Protein AF-A0A8S7ICE9-F1 (afdb_monomer)

InterPro domains:
  IPR027417 P-loop containing nucleoside triphosphate hydrolase [G3DSA:3.40.50.300] (1-95)
  IPR027417 P-loop containing nucleoside triphosphate hydrolase [SSF52540] (2-142)

Organism: Escherichia coli (NCBI:txid562)

Solvent-accessible surface area (backbone atoms only — not comparable to full-atom values): 11382 Å² total; per-residue (Å²): 140,87,88,87,88,86,72,63,91,88,67,45,64,65,61,54,47,52,55,52,51,49,52,45,44,72,77,67,59,66,94,81,86,87,89,82,92,88,66,85,57,53,65,56,48,52,50,42,38,75,72,72,43,92,72,86,89,84,68,92,50,94,88,59,81,72,81,82,68,72,37,67,66,42,54,52,45,56,75,75,63,61,54,76,83,75,66,49,61,88,74,58,70,57,98,85,56,71,79,88,81,60,95,63,84,60,60,68,57,54,35,44,53,50,49,48,38,64,74,39,70,64,38,70,69,52,55,72,64,60,47,63,6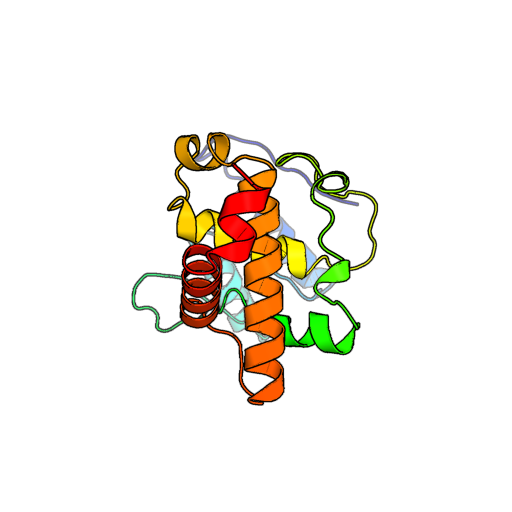8,54,52,41,50,50,54,45,18,46,47,52,24,29,57,52,25,47,75,71,73,46,79,47,50,74,67,40,37,52,49,32,47,52,52,59,72,63,37,65,78,61,55,64,76,76,104

pLDDT: mean 88.61, std 11.85, range [43.0, 98.0]

Mean predicted aligned error: 7.6 Å

Radius of gyration: 21.19 Å; Cα contacts (8 Å, |Δi|>4): 116; chains: 1; bounding box: 49×35×58 Å

Foldseek 3Di:
DDDDDDDDPPPCPLVVVLVVVVVCCVPPVDDDDDDDDDCSCVVSQVVCVVVVDDGDDDDDDVPPPDDDFQQQCLLVCVVVPHDLVPLDLVPDDPPPDDPPPDPDDPSLVSSLVVLQCVVQVVDVVSVVVQDSVNSSLLSSLSRVLSVVQNVVVHTGHPVSSVVSSVVCVPPPVNVVVVD

Sequence (179 aa):
AHLLLFGPTGAGKSATLCAVLSQMMAVHRPRLFIAEAGNSFGLLADYFESLGLSVNKISVKPGSGVSLPPFADAYKLVEEGQTLQDVDEQALPEIDEGDEEEDQRDILGEMEISARMMITGGDPKEEAALKRADRAMIREALLIATHTTYREGRQMLPADLQTALWEISRDSQRNEVRR

Structure (mmCIF, N/CA/C/O backbone):
data_AF-A0A8S7ICE9-F1
#
_entry.id   AF-A0A8S7ICE9-F1
#
loop_
_atom_site.group_PDB
_atom_site.id
_atom_site.type_symbol
_atom_site.label_atom_id
_atom_site.label_alt_id
_atom_site.label_comp_id
_atom_site.label_asym_id
_atom_site.label_entity_id
_atom_site.label_seq_id
_atom_site.pdbx_PDB_ins_code
_atom_site.Cartn_x
_atom_site.Cartn_y
_atom_site.Cartn_z
_atom_site.occupancy
_atom_site.B_iso_or_equiv
_atom_site.auth_seq_id
_atom_site.auth_comp_id
_atom_site.auth_asym_id
_atom_site.auth_atom_id
_atom_site.pdbx_PDB_model_num
ATOM 1 N N . ALA A 1 1 ? -1.881 18.520 16.346 1.00 77.81 1 ALA A N 1
ATOM 2 C CA . ALA A 1 1 ? -0.943 17.903 17.308 1.00 77.81 1 ALA A CA 1
ATOM 3 C C . ALA A 1 1 ? -0.863 16.414 17.001 1.00 77.81 1 ALA A C 1
ATOM 5 O O . ALA A 1 1 ? -1.914 15.808 16.827 1.00 77.81 1 ALA A O 1
ATOM 6 N N . HIS A 1 2 ? 0.343 15.855 16.901 1.00 89.44 2 HIS A N 1
ATOM 7 C CA . HIS A 1 2 ? 0.583 14.435 16.612 1.00 89.44 2 HIS A CA 1
ATOM 8 C C . HIS A 1 2 ? 1.121 13.730 17.865 1.00 89.44 2 HIS A C 1
ATOM 10 O O . HIS A 1 2 ? 1.773 14.369 18.691 1.00 89.44 2 HIS A O 1
ATOM 16 N N . LEU A 1 3 ? 0.828 12.435 18.023 1.00 91.88 3 LEU A N 1
ATOM 17 C CA . LEU A 1 3 ? 1.291 11.615 19.146 1.00 91.88 3 LEU A CA 1
ATOM 18 C C . LEU A 1 3 ? 2.204 10.502 18.634 1.00 91.88 3 LEU A C 1
ATOM 20 O O . LEU A 1 3 ? 1.809 9.732 17.763 1.00 91.88 3 LEU A O 1
ATOM 24 N N . LEU A 1 4 ? 3.377 10.376 19.250 1.00 94.50 4 LEU A N 1
ATOM 25 C CA . LEU A 1 4 ? 4.302 9.269 19.044 1.00 94.50 4 LEU A CA 1
ATOM 26 C C . LEU A 1 4 ? 4.490 8.523 20.373 1.00 94.50 4 LEU A C 1
ATOM 28 O O . LEU A 1 4 ? 4.852 9.135 21.378 1.00 94.50 4 LEU A O 1
ATOM 32 N N . LEU A 1 5 ? 4.205 7.215 20.396 1.00 93.62 5 LEU A N 1
ATOM 33 C CA . LEU A 1 5 ? 4.220 6.388 21.611 1.00 93.62 5 LEU A CA 1
ATOM 34 C C . LEU A 1 5 ? 5.217 5.229 21.483 1.00 93.62 5 LEU A C 1
ATOM 36 O O . LEU A 1 5 ? 4.989 4.281 20.731 1.00 93.62 5 LEU A O 1
ATOM 40 N N . PHE A 1 6 ? 6.286 5.269 22.279 1.00 94.06 6 PHE A N 1
ATOM 41 C CA . PHE A 1 6 ? 7.330 4.242 22.297 1.00 94.06 6 PHE A CA 1
ATOM 42 C C . PHE A 1 6 ? 7.204 3.276 23.479 1.00 94.06 6 PHE A C 1
ATOM 44 O O . PHE A 1 6 ? 6.687 3.610 24.541 1.00 94.06 6 PHE A O 1
ATOM 51 N N . GLY A 1 7 ? 7.719 2.061 23.291 1.00 93.00 7 GLY A N 1
ATOM 52 C CA . GLY A 1 7 ? 7.837 1.044 24.335 1.00 93.00 7 GLY A CA 1
ATOM 53 C C . GLY A 1 7 ? 8.054 -0.353 23.745 1.00 93.00 7 GLY A C 1
ATOM 54 O O . GLY A 1 7 ? 7.625 -0.599 22.613 1.00 93.00 7 GLY A O 1
ATOM 55 N N . PRO A 1 8 ? 8.680 -1.292 24.474 1.00 93.56 8 PRO A N 1
ATOM 56 C CA . PRO A 1 8 ? 8.861 -2.664 24.000 1.00 93.56 8 PRO A CA 1
ATOM 57 C C . PRO A 1 8 ? 7.525 -3.419 23.874 1.00 93.56 8 PRO A C 1
ATOM 59 O O . PRO A 1 8 ? 6.451 -2.931 24.255 1.00 93.56 8 PRO A O 1
ATOM 62 N N . THR A 1 9 ? 7.566 -4.622 23.304 1.00 89.44 9 THR A N 1
ATOM 63 C CA . THR A 1 9 ? 6.426 -5.551 23.327 1.00 89.44 9 THR A CA 1
ATOM 64 C C . THR A 1 9 ? 6.018 -5.824 24.776 1.00 89.44 9 THR A C 1
ATOM 66 O O . THR A 1 9 ? 6.870 -6.032 25.633 1.00 89.44 9 THR A O 1
ATOM 69 N N . GLY A 1 10 ? 4.717 -5.765 25.071 1.00 90.69 10 GLY A N 1
ATOM 70 C CA . GLY A 1 10 ? 4.193 -5.939 26.432 1.00 90.69 10 GLY A CA 1
ATOM 71 C C . GLY A 1 10 ? 4.167 -4.675 27.303 1.00 90.69 10 GLY A C 1
ATOM 72 O O . GLY A 1 10 ? 3.519 -4.690 28.341 1.00 90.69 10 GLY A O 1
ATOM 73 N N . ALA A 1 11 ? 4.748 -3.547 26.871 1.00 94.62 11 ALA A N 1
ATOM 74 C CA . ALA A 1 11 ? 4.734 -2.289 27.639 1.00 94.62 11 ALA A CA 1
ATOM 75 C C . ALA A 1 11 ? 3.360 -1.583 27.715 1.00 94.62 11 ALA A C 1
ATOM 77 O O . ALA A 1 11 ? 3.263 -0.468 28.214 1.00 94.62 11 ALA A O 1
ATOM 78 N N . GLY A 1 12 ? 2.299 -2.194 27.178 1.00 94.50 12 GLY A N 1
ATOM 79 C CA . GLY A 1 12 ? 0.938 -1.657 27.263 1.00 94.50 12 GLY A CA 1
ATOM 80 C C . GLY A 1 12 ? 0.561 -0.604 26.216 1.00 94.50 12 GLY A C 1
ATOM 81 O O . GLY A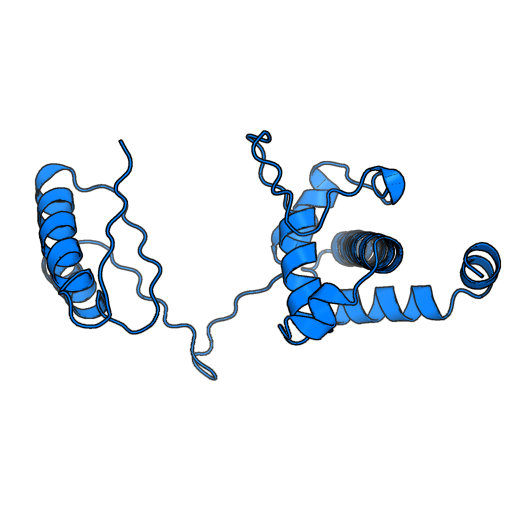 1 12 ? -0.502 -0.010 26.344 1.00 94.50 12 GLY A O 1
ATOM 82 N N . LYS A 1 13 ? 1.355 -0.398 25.152 1.00 95.31 13 LYS A N 1
ATOM 83 C CA . LYS A 1 13 ? 1.072 0.608 24.101 1.00 95.31 13 LYS A CA 1
ATOM 84 C C . LYS A 1 13 ? -0.363 0.537 23.558 1.00 95.31 13 LYS A C 1
ATOM 86 O O . LYS A 1 13 ? -1.069 1.542 23.562 1.00 95.31 13 LYS A O 1
ATOM 91 N N . SER A 1 14 ? -0.811 -0.650 23.139 1.00 94.81 14 SER A N 1
ATOM 92 C CA . SER A 1 14 ? -2.164 -0.835 22.598 1.00 94.81 14 SER A CA 1
ATOM 93 C C . SER A 1 14 ? -3.248 -0.600 23.650 1.00 94.81 14 SER A C 1
ATOM 95 O O . SER A 1 14 ? -4.269 0.000 23.342 1.00 94.81 14 SER A O 1
ATOM 97 N N . ALA A 1 15 ? -3.016 -1.005 24.904 1.00 95.00 15 ALA A N 1
ATOM 98 C CA . ALA A 1 15 ? -3.964 -0.777 25.995 1.00 95.00 15 ALA A CA 1
ATOM 99 C C . ALA A 1 15 ? -4.144 0.725 26.276 1.00 95.00 15 ALA A C 1
ATOM 101 O O . ALA A 1 15 ? -5.275 1.204 26.375 1.00 95.00 15 ALA A O 1
ATOM 102 N N . THR A 1 16 ? -3.041 1.479 26.320 1.00 96.06 16 THR A N 1
ATOM 103 C CA . THR A 1 16 ? -3.063 2.943 26.439 1.00 96.06 16 THR A CA 1
ATOM 104 C C . THR A 1 16 ? -3.819 3.575 25.271 1.00 96.06 16 THR A C 1
ATOM 106 O O . THR A 1 16 ? -4.689 4.418 25.488 1.00 96.06 16 THR A O 1
ATOM 109 N N . LEU A 1 17 ? -3.549 3.140 24.034 1.00 96.38 17 LEU A N 1
ATOM 110 C CA . LEU A 1 17 ? -4.250 3.648 22.854 1.00 96.38 17 LEU A CA 1
ATOM 111 C C . LEU A 1 17 ? -5.749 3.330 22.886 1.00 96.38 17 LEU A C 1
ATOM 113 O O . LEU A 1 17 ? -6.538 4.217 22.591 1.00 96.38 17 LEU A O 1
ATOM 117 N N . CYS A 1 18 ? -6.176 2.138 23.313 1.00 96.75 18 CYS A N 1
ATOM 118 C CA . CYS A 1 18 ? -7.602 1.826 23.456 1.00 96.75 18 CYS A CA 1
ATOM 119 C C . CYS A 1 18 ? -8.320 2.795 24.407 1.00 96.75 18 CYS A C 1
ATOM 121 O O . CYS A 1 18 ? -9.423 3.255 24.100 1.00 96.75 18 CYS A O 1
ATOM 123 N N . ALA A 1 19 ? -7.692 3.152 25.532 1.00 96.56 19 ALA A N 1
ATOM 124 C CA . ALA A 1 19 ? -8.250 4.123 26.470 1.00 96.56 19 ALA A CA 1
ATOM 125 C C . ALA A 1 19 ? -8.341 5.531 25.857 1.00 96.56 19 ALA A C 1
ATOM 127 O O . ALA A 1 19 ? -9.388 6.174 25.946 1.00 96.56 19 ALA A O 1
ATOM 128 N N . VAL A 1 20 ? -7.273 5.992 25.196 1.00 96.38 20 VAL A N 1
ATOM 129 C CA . VAL A 1 20 ? -7.227 7.310 24.537 1.00 96.38 20 VAL A CA 1
ATOM 130 C C . VAL A 1 20 ? -8.255 7.400 23.408 1.00 96.38 20 VAL A C 1
ATOM 132 O O . VAL A 1 20 ? -9.013 8.365 23.337 1.00 96.38 20 VAL A O 1
ATOM 135 N N . LEU A 1 21 ? -8.331 6.378 22.554 1.00 96.81 21 LEU A N 1
ATOM 136 C CA . LEU A 1 21 ? -9.274 6.322 21.438 1.00 96.81 21 LEU A CA 1
ATOM 137 C C . LEU A 1 21 ? -10.725 6.266 21.922 1.00 96.81 21 LEU A C 1
ATOM 139 O O . LEU A 1 21 ? -11.581 6.922 21.335 1.00 96.81 21 LEU A O 1
ATOM 143 N N . SER A 1 22 ? -11.005 5.556 23.019 1.00 97.00 22 SER A N 1
ATOM 144 C CA . SER A 1 22 ? -12.341 5.539 23.632 1.00 97.00 22 SER A CA 1
ATOM 145 C C . SER A 1 22 ? -12.769 6.930 24.101 1.00 97.00 22 S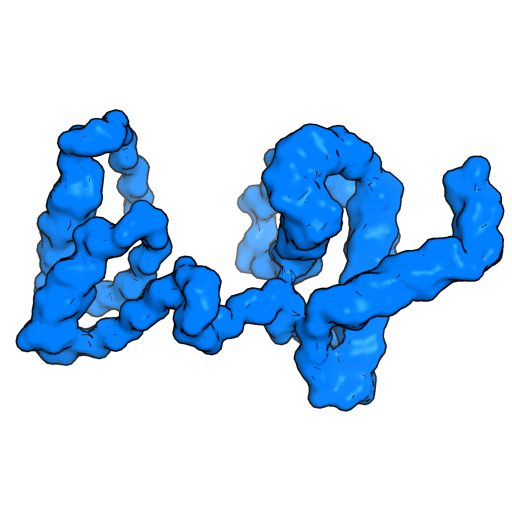ER A C 1
ATOM 147 O O . SER A 1 22 ? -13.891 7.354 23.831 1.00 97.00 22 SER A O 1
ATOM 149 N N . GLN A 1 23 ? -11.870 7.667 24.762 1.00 96.44 23 GLN A N 1
ATOM 150 C CA . GLN A 1 23 ? -12.136 9.039 25.207 1.00 96.44 23 GLN A CA 1
ATOM 151 C C . GLN A 1 23 ? -12.326 9.984 24.017 1.00 96.44 23 GLN A C 1
ATOM 153 O O . GLN A 1 23 ? -13.283 10.757 23.983 1.00 96.44 23 GLN A O 1
ATOM 158 N N . MET A 1 24 ? -11.458 9.882 23.007 1.00 95.44 24 MET A N 1
ATOM 159 C CA . MET A 1 24 ? -11.556 10.685 21.789 1.00 95.44 24 MET A CA 1
ATOM 160 C C . MET A 1 24 ? -12.879 10.431 21.058 1.00 95.44 24 MET A C 1
ATOM 162 O O . MET A 1 24 ? -13.545 11.379 20.641 1.00 95.44 24 MET A O 1
ATOM 166 N N . MET A 1 25 ? -13.294 9.167 20.950 1.00 96.56 25 MET A N 1
ATOM 167 C CA . MET A 1 25 ? -14.571 8.799 20.351 1.00 96.56 25 MET A CA 1
ATOM 168 C C . MET A 1 25 ? -15.753 9.328 21.162 1.00 96.56 25 MET A C 1
ATOM 170 O O . MET A 1 25 ? -16.693 9.856 20.580 1.00 96.56 25 MET A O 1
ATOM 174 N N . ALA A 1 26 ? -15.702 9.255 22.493 1.00 96.12 26 ALA A N 1
ATOM 175 C CA . ALA A 1 26 ? -16.777 9.743 23.353 1.00 96.12 26 ALA A CA 1
ATOM 176 C C . ALA A 1 26 ? -16.980 11.265 23.259 1.00 96.12 26 ALA A C 1
ATOM 178 O O . ALA A 1 26 ? -18.121 11.725 23.232 1.00 96.12 26 ALA A O 1
ATOM 179 N N . VAL A 1 27 ? -15.890 12.038 23.203 1.00 97.12 27 VAL A N 1
ATOM 180 C CA . VAL A 1 27 ? -15.942 13.509 23.241 1.00 97.12 27 VAL A CA 1
ATOM 181 C C . VAL A 1 27 ? -16.115 14.115 21.850 1.00 97.12 27 VAL A C 1
ATOM 183 O O . VAL A 1 27 ? -16.938 15.007 21.667 1.00 97.12 27 VAL A O 1
ATOM 186 N N . HIS A 1 28 ? -15.340 13.648 20.871 1.00 96.25 28 HIS A N 1
ATOM 187 C CA . HIS A 1 28 ? -15.241 14.294 19.560 1.00 96.25 28 HIS A CA 1
ATOM 188 C C . HIS A 1 28 ? -15.905 13.503 18.429 1.00 96.25 28 HIS A C 1
ATOM 190 O O . HIS A 1 28 ? -16.147 14.076 17.370 1.00 96.25 28 HIS A O 1
ATOM 196 N N . ARG A 1 29 ? -16.180 12.205 18.628 1.00 95.19 29 ARG A N 1
ATOM 197 C CA . ARG A 1 29 ? -16.718 11.281 17.609 1.00 95.19 29 ARG A CA 1
ATOM 198 C C . ARG A 1 29 ? -16.073 11.431 16.212 1.00 95.19 29 ARG A C 1
ATOM 200 O O . ARG A 1 29 ? -16.799 11.543 15.222 1.00 95.19 29 ARG A O 1
ATOM 207 N N . PRO A 1 30 ? -14.730 11.467 16.092 1.00 95.88 30 PRO A N 1
ATOM 208 C CA . PRO A 1 30 ? -14.094 11.620 14.790 1.00 95.88 30 PRO A CA 1
ATOM 209 C C . PRO A 1 30 ? -14.277 10.360 13.940 1.00 95.88 30 PRO A C 1
ATOM 211 O O . PRO A 1 30 ? -14.511 9.266 14.453 1.00 95.88 30 PRO A O 1
ATOM 214 N N . ARG A 1 31 ? -14.073 10.483 12.628 1.00 96.56 31 ARG A N 1
ATOM 215 C CA . ARG A 1 31 ? -13.882 9.311 11.770 1.00 96.56 31 ARG A CA 1
ATOM 216 C C . ARG A 1 31 ? -12.493 8.729 12.050 1.00 96.56 31 ARG A C 1
ATOM 218 O O . ARG A 1 31 ? -11.492 9.402 11.824 1.00 96.56 31 ARG A O 1
ATOM 225 N N . LEU A 1 32 ? -12.446 7.507 12.574 1.00 95.38 32 LEU A N 1
ATOM 226 C CA . LEU A 1 32 ? -11.218 6.864 13.040 1.00 95.38 32 LEU A CA 1
ATOM 227 C C . LEU A 1 32 ? -10.765 5.770 12.069 1.00 95.38 32 LEU A C 1
ATOM 229 O O . LEU A 1 32 ? -11.557 4.913 11.685 1.00 95.38 32 LEU A O 1
ATOM 233 N N . PHE A 1 33 ? -9.479 5.779 11.723 1.00 95.94 33 PHE A N 1
ATOM 234 C CA . PHE A 1 33 ? -8.819 4.721 10.961 1.00 95.94 33 PHE A CA 1
ATOM 235 C C . PHE A 1 33 ? -7.716 4.108 11.820 1.00 95.94 33 PHE A C 1
ATOM 237 O O . PHE A 1 33 ? -6.925 4.833 12.422 1.00 95.94 33 PHE A O 1
ATOM 244 N N . ILE A 1 34 ? -7.677 2.778 11.894 1.00 95.00 34 ILE A N 1
ATOM 245 C CA . ILE A 1 34 ? -6.681 2.029 12.663 1.00 95.00 34 ILE A CA 1
ATOM 246 C C . ILE A 1 34 ? -6.061 0.989 11.733 1.00 95.00 34 ILE A C 1
ATOM 248 O O . ILE A 1 34 ? -6.766 0.118 11.228 1.00 95.00 34 ILE A O 1
ATOM 252 N N . ALA A 1 35 ? -4.748 1.074 11.535 1.00 94.44 35 ALA A N 1
ATOM 253 C CA . ALA A 1 35 ? -3.952 0.047 10.876 1.00 94.44 35 ALA A CA 1
ATOM 254 C C . ALA A 1 35 ? -3.076 -0.639 11.930 1.00 94.44 35 ALA A C 1
ATOM 256 O O . ALA A 1 35 ? -2.338 0.027 12.657 1.00 94.44 35 ALA A O 1
ATOM 257 N N . GLU A 1 36 ? -3.176 -1.963 12.052 1.00 92.38 36 GLU A N 1
ATOM 258 C CA . GLU A 1 36 ? -2.409 -2.722 13.040 1.00 92.38 36 GLU A CA 1
ATOM 259 C C . GLU A 1 36 ? -2.023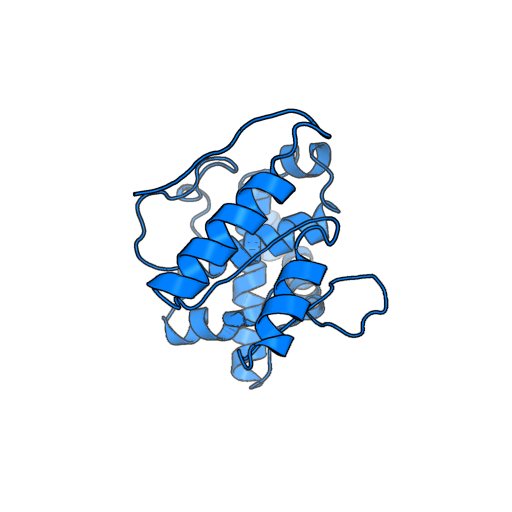 -4.125 12.556 1.00 92.38 36 GLU A C 1
ATOM 261 O O . GLU A 1 36 ? -2.693 -4.722 11.713 1.00 92.38 36 GLU A O 1
ATOM 266 N N . ALA A 1 37 ? -0.970 -4.676 13.162 1.00 87.38 37 ALA A N 1
ATOM 267 C CA . ALA A 1 37 ? -0.578 -6.071 13.022 1.00 87.38 37 ALA A CA 1
ATOM 268 C C . ALA A 1 37 ? -0.888 -6.818 14.332 1.00 87.38 37 ALA A C 1
ATOM 270 O O . ALA A 1 37 ? -0.188 -6.645 15.329 1.00 87.38 37 ALA A O 1
ATOM 271 N N . GLY A 1 38 ? -1.943 -7.640 14.344 1.00 86.25 38 GLY A N 1
ATOM 272 C CA . GLY A 1 38 ? -2.246 -8.532 15.471 1.00 86.25 38 GLY A CA 1
ATOM 273 C C . GLY A 1 38 ? -3.732 -8.739 15.750 1.00 86.25 38 GLY A C 1
ATOM 274 O O . GLY A 1 38 ? -4.160 -9.891 15.741 1.00 86.25 38 GLY A O 1
ATOM 275 N N . ASN A 1 39 ? -4.497 -7.648 15.922 1.00 92.00 39 ASN A N 1
ATOM 276 C CA . ASN A 1 39 ? -5.882 -7.562 16.441 1.00 92.00 39 ASN A CA 1
ATOM 277 C C . ASN A 1 39 ? -5.987 -7.066 17.905 1.00 92.00 39 ASN A C 1
ATOM 279 O O . ASN A 1 39 ? -6.840 -7.514 18.671 1.00 92.00 39 ASN A O 1
ATOM 283 N N . SER A 1 40 ? -5.124 -6.136 18.310 1.00 94.38 40 SER A N 1
ATOM 284 C CA . SER A 1 40 ? -5.190 -5.428 19.594 1.00 94.38 40 SER A CA 1
ATOM 285 C C . SER A 1 40 ? -6.438 -4.547 19.735 1.00 94.38 40 SER A C 1
ATOM 287 O O . SER A 1 40 ? -6.935 -4.364 20.844 1.00 94.38 40 SER A O 1
ATOM 289 N N . PHE A 1 41 ? -6.940 -3.989 18.630 1.00 96.69 41 PHE A N 1
ATOM 290 C CA . PHE A 1 41 ? -8.055 -3.039 18.593 1.00 96.69 41 PHE A CA 1
ATOM 291 C C . PHE A 1 41 ? -9.381 -3.685 18.174 1.00 96.69 41 PHE A C 1
ATOM 293 O O . PHE A 1 41 ? -10.410 -3.013 18.185 1.00 96.69 41 PHE A O 1
ATOM 300 N N . GLY A 1 42 ? -9.402 -4.984 17.854 1.00 95.75 42 GLY A N 1
ATOM 301 C CA . GLY A 1 42 ? -10.626 -5.685 17.450 1.00 95.75 42 GLY A CA 1
ATOM 302 C C . GLY A 1 42 ? -11.754 -5.574 18.479 1.00 95.75 42 GLY A C 1
ATOM 303 O O . GLY A 1 42 ? -12.879 -5.250 18.117 1.00 95.75 42 GLY A O 1
ATOM 304 N N . LEU A 1 43 ? -11.431 -5.739 19.768 1.00 96.12 43 LEU A N 1
ATOM 305 C CA . LEU A 1 43 ? -12.402 -5.588 20.859 1.00 96.12 43 LEU A CA 1
ATOM 306 C C . LEU A 1 43 ? -12.869 -4.139 21.048 1.00 96.12 43 LEU A C 1
ATOM 308 O O . LEU A 1 43 ? -14.009 -3.907 21.439 1.00 96.12 43 LEU A O 1
ATOM 312 N N . LEU A 1 44 ? -12.003 -3.159 20.770 1.00 97.44 44 LEU A N 1
ATOM 313 C CA . LEU A 1 44 ? -12.389 -1.748 20.797 1.00 97.44 44 LEU A CA 1
ATOM 314 C C . LEU A 1 44 ? -13.395 -1.446 19.680 1.00 97.44 44 LEU A C 1
ATOM 316 O O . LEU A 1 44 ? -14.371 -0.737 19.906 1.00 97.44 44 LEU A O 1
ATOM 320 N N . ALA A 1 45 ? -13.170 -2.009 18.493 1.00 97.19 45 ALA A N 1
ATOM 321 C CA . ALA A 1 45 ? -14.089 -1.899 17.372 1.00 97.19 45 ALA A CA 1
ATOM 322 C C . ALA A 1 45 ? -15.451 -2.545 17.698 1.00 97.19 45 ALA A C 1
ATOM 324 O O . ALA A 1 45 ? -16.478 -1.904 17.499 1.00 97.19 45 ALA A O 1
ATOM 325 N N . ASP A 1 46 ? -15.464 -3.745 18.292 1.00 97.69 46 ASP A N 1
ATOM 326 C CA . ASP A 1 46 ? -16.700 -4.413 18.739 1.00 97.69 46 ASP A CA 1
ATOM 327 C C . ASP A 1 46 ? -17.439 -3.589 19.806 1.00 97.69 46 ASP A C 1
ATOM 329 O O . ASP A 1 46 ? -18.664 -3.461 19.789 1.00 97.69 46 ASP A O 1
ATOM 333 N N . TYR A 1 47 ? -16.693 -2.969 20.724 1.00 97.56 47 TYR A N 1
ATOM 334 C CA . TYR A 1 47 ? -17.258 -2.066 21.721 1.00 97.56 47 TYR A CA 1
ATOM 335 C C . TYR A 1 47 ? -17.912 -0.835 21.076 1.00 97.56 47 TYR A C 1
ATOM 337 O O . TYR A 1 47 ? -19.041 -0.489 21.424 1.00 97.56 47 TYR A O 1
ATOM 345 N N . PHE A 1 48 ? -17.255 -0.197 20.106 1.00 97.88 48 PHE A N 1
ATOM 346 C CA . PHE A 1 48 ? -17.824 0.925 19.355 1.00 97.88 48 PHE A CA 1
ATOM 347 C C . PHE A 1 48 ? -19.087 0.536 18.582 1.00 97.88 48 PHE A C 1
ATOM 349 O O . PHE A 1 48 ? -20.075 1.272 18.634 1.00 97.88 48 PHE A O 1
ATOM 356 N N . GLU A 1 49 ? -19.089 -0.628 17.935 1.00 97.94 49 GLU A N 1
ATOM 357 C CA . GLU A 1 49 ? -20.269 -1.164 17.253 1.00 97.94 49 GLU A CA 1
ATOM 358 C C . GLU A 1 49 ? -21.428 -1.386 18.238 1.00 97.94 49 GLU A C 1
ATOM 360 O O . GLU A 1 49 ? -22.552 -0.957 17.976 1.00 97.94 49 GLU A O 1
ATOM 365 N N . SER A 1 50 ? -21.149 -1.936 19.428 1.00 98.00 50 SER A N 1
ATOM 366 C CA . SER A 1 50 ? -22.162 -2.125 20.482 1.00 98.00 50 SER A CA 1
ATOM 367 C C . SER A 1 50 ? -22.806 -0.815 20.964 1.00 98.00 50 SER A C 1
ATOM 369 O O . SER A 1 50 ? -23.944 -0.813 21.430 1.00 98.00 50 SER A O 1
ATOM 371 N N . LEU A 1 51 ? -22.100 0.310 20.813 1.00 96.81 51 LEU A N 1
ATOM 372 C CA . LEU A 1 51 ? -22.576 1.659 21.132 1.00 96.81 51 LEU A CA 1
ATOM 373 C C . LEU A 1 51 ? -23.283 2.347 19.947 1.00 96.81 51 LEU A C 1
ATOM 375 O O . LEU A 1 51 ? -23.573 3.545 20.011 1.00 96.81 51 LEU A O 1
ATOM 379 N N . GLY A 1 52 ? -23.556 1.608 18.868 1.00 96.44 52 GLY A N 1
ATOM 380 C CA . GLY A 1 52 ? -24.269 2.081 17.682 1.00 96.44 52 GLY A CA 1
ATOM 381 C C . GLY A 1 52 ? -23.406 2.868 16.696 1.00 96.44 52 GLY A C 1
ATOM 382 O O . GLY A 1 52 ? -23.950 3.591 15.861 1.00 96.44 52 GLY A O 1
ATOM 383 N N . LEU A 1 53 ? -22.075 2.781 16.789 1.00 96.62 53 LEU A N 1
ATOM 384 C CA . LEU A 1 53 ? -21.187 3.367 15.785 1.00 96.62 53 LEU A CA 1
ATOM 385 C C . LEU A 1 53 ? -21.085 2.448 14.567 1.00 96.62 53 LEU A C 1
ATOM 387 O O . LEU A 1 53 ? -21.070 1.227 14.694 1.00 96.62 53 LEU A O 1
ATOM 391 N N . SER A 1 54 ? -20.967 3.040 13.379 1.00 97.56 54 SER A N 1
ATOM 392 C CA . SER A 1 54 ? -20.608 2.280 12.188 1.00 97.56 54 SER A CA 1
ATOM 393 C C . SER A 1 54 ? -19.145 1.855 12.276 1.00 97.56 54 SER A C 1
ATOM 395 O O . SER A 1 54 ? -18.247 2.673 12.486 1.00 97.56 54 SER A O 1
ATOM 397 N N . VAL A 1 55 ? -18.902 0.558 12.113 1.00 97.12 55 VAL A N 1
ATOM 398 C CA . VAL A 1 55 ? -17.571 -0.038 12.197 1.00 97.12 55 VAL A CA 1
ATOM 399 C C . VAL A 1 55 ? -17.333 -0.874 10.948 1.00 97.12 55 VAL A C 1
ATOM 401 O O . VAL A 1 55 ? -18.202 -1.617 10.503 1.00 97.12 55 VAL A O 1
ATOM 404 N N . ASN A 1 56 ? -16.139 -0.747 10.373 1.00 95.50 56 ASN A N 1
ATOM 405 C CA . ASN A 1 56 ? -15.676 -1.600 9.287 1.00 95.50 56 ASN A CA 1
ATOM 406 C C . ASN A 1 56 ? -14.379 -2.286 9.724 1.00 95.50 56 ASN A C 1
ATOM 408 O O . ASN A 1 56 ? -13.368 -1.612 9.923 1.00 95.50 56 ASN A O 1
ATOM 412 N N . LYS A 1 57 ? -14.412 -3.613 9.887 1.00 92.94 57 LYS A N 1
ATOM 413 C CA . LYS A 1 57 ? -13.239 -4.414 10.260 1.00 92.94 57 LYS A CA 1
ATOM 414 C C . LYS A 1 57 ? -12.794 -5.252 9.070 1.00 92.94 57 LYS A C 1
ATOM 416 O O . LYS A 1 57 ? -13.505 -6.161 8.650 1.00 92.94 57 LYS A O 1
ATOM 421 N N . ILE A 1 58 ? -11.590 -4.988 8.575 1.00 91.69 58 ILE A N 1
ATOM 422 C CA . ILE A 1 58 ? -10.980 -5.745 7.479 1.00 91.69 58 ILE A CA 1
ATOM 423 C C . ILE A 1 58 ? -9.752 -6.470 8.026 1.00 91.69 58 ILE A C 1
ATOM 425 O O . ILE A 1 58 ? -8.887 -5.856 8.644 1.00 91.69 58 ILE A O 1
ATOM 429 N N . SER A 1 59 ? -9.673 -7.784 7.799 1.00 89.56 59 SER A N 1
ATOM 430 C CA . SER A 1 59 ? -8.491 -8.582 8.129 1.00 89.56 59 SER A CA 1
ATOM 431 C C . SER A 1 59 ? -7.842 -9.098 6.850 1.00 89.56 59 SER A C 1
ATOM 433 O O . SER A 1 59 ? -8.429 -9.886 6.105 1.00 89.56 59 SER A O 1
ATOM 435 N N . VAL A 1 60 ? -6.615 -8.648 6.603 1.00 87.12 60 VAL A N 1
ATOM 436 C CA . VAL A 1 60 ? -5.803 -9.088 5.468 1.00 87.12 60 VAL A CA 1
ATOM 437 C C . VAL A 1 60 ? -5.027 -10.324 5.912 1.00 87.12 60 VAL A C 1
ATOM 439 O O . VAL A 1 60 ? -4.019 -10.229 6.607 1.00 87.12 60 VAL A O 1
ATOM 442 N N . LYS A 1 61 ? -5.552 -11.504 5.579 1.00 85.81 61 LYS A N 1
ATOM 443 C CA . LYS A 1 61 ? -4.923 -12.801 5.852 1.00 85.81 61 LYS A CA 1
ATOM 444 C C . LYS A 1 61 ? -4.966 -13.641 4.579 1.00 85.81 61 LYS A C 1
ATOM 446 O O . LYS A 1 61 ? -5.926 -13.503 3.817 1.00 85.81 61 LYS A O 1
ATOM 451 N N . PRO A 1 62 ? -3.994 -14.540 4.349 1.00 81.38 62 PRO A N 1
ATOM 452 C CA . PRO A 1 62 ? -4.082 -15.488 3.246 1.00 81.38 62 PRO A CA 1
ATOM 453 C C . PRO A 1 62 ? -5.436 -16.212 3.257 1.00 81.38 62 PRO A C 1
ATOM 455 O O . PRO A 1 62 ? -5.843 -16.759 4.281 1.00 81.38 62 PRO A O 1
ATOM 458 N N . GLY A 1 63 ? -6.155 -16.162 2.134 1.00 83.38 63 GLY A N 1
ATOM 459 C CA . GLY A 1 63 ? -7.475 -16.782 1.995 1.00 83.38 63 GLY A CA 1
ATOM 460 C C . GLY A 1 63 ? -8.659 -16.000 2.583 1.00 83.38 63 GLY A C 1
ATOM 461 O O . GLY A 1 63 ? -9.769 -16.518 2.542 1.00 83.38 63 GLY A O 1
ATOM 462 N N . SER A 1 64 ? -8.486 -14.767 3.087 1.00 85.12 64 SER A N 1
ATOM 463 C CA . SER A 1 64 ? -9.611 -13.970 3.619 1.00 85.12 64 SER A CA 1
ATOM 464 C C . SER A 1 64 ? -10.566 -13.423 2.548 1.00 85.12 64 SER A C 1
ATOM 466 O O . SER A 1 64 ? -11.581 -12.822 2.890 1.00 85.12 64 SER A O 1
ATOM 468 N N . GLY A 1 65 ? -10.251 -13.602 1.260 1.00 82.44 65 GLY A N 1
ATOM 469 C CA . GLY A 1 65 ? -11.032 -13.072 0.136 1.00 82.44 65 GLY A CA 1
ATOM 470 C C . GLY A 1 65 ? -10.925 -11.553 -0.041 1.00 82.44 65 GLY A C 1
ATOM 471 O O . GLY A 1 65 ? -11.488 -11.008 -0.987 1.00 82.44 65 GLY A O 1
ATOM 472 N N . VAL A 1 66 ? -10.190 -10.867 0.840 1.00 84.62 66 VAL A N 1
ATOM 473 C CA . VAL A 1 66 ? -9.892 -9.440 0.708 1.00 84.62 66 VAL A CA 1
ATOM 474 C C . VAL A 1 66 ? -8.908 -9.254 -0.444 1.00 84.62 66 VAL A C 1
ATOM 476 O O . VAL A 1 66 ? -7.826 -9.840 -0.440 1.00 84.62 66 VAL A O 1
ATOM 479 N N . SER A 1 67 ? -9.286 -8.426 -1.415 1.00 82.06 67 SER A N 1
ATOM 480 C CA . SER A 1 67 ? -8.424 -8.020 -2.524 1.00 82.06 67 SER A CA 1
ATOM 481 C C . SER A 1 67 ? -7.930 -6.597 -2.291 1.00 82.06 67 SER A C 1
ATOM 483 O O . SER A 1 67 ? -8.732 -5.696 -2.049 1.00 82.06 67 SER A O 1
ATOM 485 N N . LEU A 1 68 ? -6.615 -6.404 -2.363 1.00 83.88 68 LEU A N 1
ATOM 486 C CA . LEU A 1 68 ? -5.962 -5.097 -2.321 1.00 83.88 68 LEU A CA 1
ATOM 487 C C . LEU A 1 68 ? -5.169 -4.930 -3.622 1.00 83.88 68 LEU A C 1
ATOM 489 O O . LEU A 1 68 ? -4.002 -5.318 -3.673 1.00 83.88 68 LEU A O 1
ATOM 493 N N . PRO A 1 69 ? -5.810 -4.457 -4.706 1.00 89.00 69 PRO A N 1
ATOM 494 C CA . PRO A 1 69 ? -5.146 -4.350 -5.994 1.00 89.00 69 PRO A CA 1
ATOM 495 C C . PRO A 1 69 ? -4.075 -3.246 -5.964 1.00 89.00 69 PRO A C 1
ATOM 497 O O . PRO A 1 69 ? -4.429 -2.082 -5.784 1.00 89.00 69 PRO A O 1
ATOM 500 N N . PRO A 1 70 ? -2.787 -3.569 -6.192 1.00 91.62 70 PRO A N 1
ATOM 501 C CA . PRO A 1 70 ? -1.688 -2.604 -6.064 1.00 91.62 70 PRO A CA 1
ATOM 502 C C . PRO A 1 70 ? -1.730 -1.490 -7.120 1.00 91.62 70 PRO A C 1
ATOM 504 O O . PRO A 1 70 ? -1.161 -0.427 -6.921 1.00 91.62 70 PRO A O 1
ATOM 507 N N . PHE A 1 71 ? -2.422 -1.726 -8.237 1.00 96.06 71 PHE A N 1
ATOM 508 C CA . PHE A 1 71 ? -2.503 -0.811 -9.380 1.00 96.06 71 PHE A CA 1
ATOM 509 C C . PHE A 1 71 ? -3.926 -0.285 -9.606 1.00 96.06 71 PHE A C 1
ATOM 511 O O . PHE A 1 71 ? -4.303 0.055 -10.724 1.00 96.06 71 PHE A O 1
ATOM 518 N N . ALA A 1 72 ? -4.751 -0.257 -8.552 1.00 94.06 72 ALA A N 1
ATOM 519 C CA . ALA A 1 72 ? -6.149 0.172 -8.640 1.00 94.06 72 ALA A CA 1
ATOM 520 C C . ALA A 1 72 ? -6.310 1.588 -9.201 1.00 94.06 72 ALA A C 1
ATOM 522 O O . ALA A 1 72 ? -7.230 1.846 -9.970 1.00 94.06 72 ALA A O 1
ATOM 523 N N . ASP A 1 73 ? -5.391 2.473 -8.824 1.00 94.69 73 ASP A N 1
ATOM 524 C CA . ASP A 1 73 ? -5.414 3.891 -9.162 1.00 94.69 73 ASP A CA 1
ATOM 525 C C . ASP A 1 73 ? -4.626 4.222 -10.443 1.00 94.69 73 ASP A C 1
ATOM 527 O O . ASP A 1 73 ? -4.544 5.389 -10.807 1.00 94.69 73 ASP A O 1
ATOM 531 N N . ALA A 1 74 ? -4.100 3.225 -11.169 1.00 95.56 74 ALA A N 1
ATOM 532 C CA . ALA A 1 74 ? -3.268 3.442 -12.359 1.00 95.56 74 ALA A CA 1
ATOM 533 C C . ALA A 1 74 ? -3.939 4.340 -13.414 1.00 95.56 74 ALA A C 1
ATOM 535 O O . ALA A 1 74 ? -3.295 5.188 -14.019 1.00 95.56 74 ALA A O 1
ATOM 536 N N . TYR A 1 75 ? -5.254 4.204 -13.600 1.00 94.50 75 TYR A N 1
ATOM 537 C CA . TYR A 1 75 ? -6.014 5.003 -14.565 1.00 94.50 75 TYR A CA 1
ATOM 538 C C . TYR A 1 75 ? -5.918 6.519 -14.315 1.00 94.50 75 TYR A C 1
ATOM 540 O O . TYR A 1 75 ? -5.957 7.285 -15.277 1.00 94.50 75 TYR A O 1
ATOM 548 N N . LYS A 1 76 ? -5.741 6.950 -13.057 1.00 94.31 76 LYS A N 1
ATOM 549 C CA . LYS A 1 76 ? -5.626 8.369 -12.690 1.00 94.31 76 LYS A CA 1
ATOM 550 C C . LYS A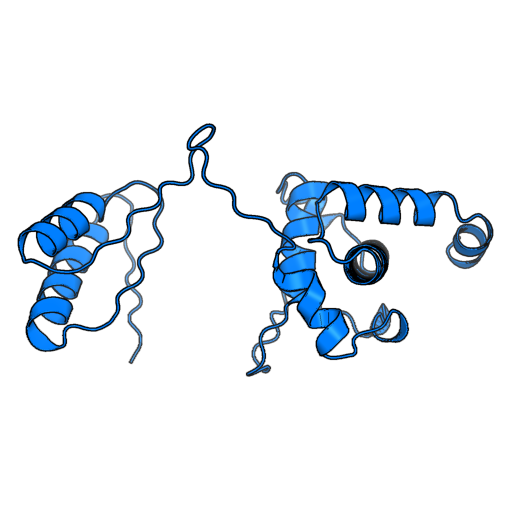 1 76 ? -4.387 9.014 -13.294 1.00 94.31 76 LYS A C 1
ATOM 552 O O . LYS A 1 76 ? -4.471 10.151 -13.730 1.00 94.31 76 LYS A O 1
ATOM 557 N N . LEU A 1 77 ? -3.293 8.259 -13.437 1.00 93.00 77 LEU A N 1
ATOM 558 C CA . LEU A 1 77 ? -2.079 8.747 -14.096 1.00 93.00 77 LEU A CA 1
ATOM 559 C C . LEU A 1 77 ? -2.371 9.193 -15.537 1.00 93.00 77 LEU A C 1
ATOM 561 O O . LEU A 1 77 ? -1.840 10.198 -15.997 1.00 93.00 77 LEU A O 1
ATOM 565 N N . VAL A 1 78 ? -3.253 8.483 -16.251 1.00 92.69 78 VAL A N 1
ATOM 566 C CA . VAL A 1 78 ? -3.655 8.868 -17.614 1.00 92.69 78 VAL A CA 1
ATOM 567 C C . VAL A 1 78 ? -4.585 10.081 -17.602 1.00 92.69 78 VAL A C 1
ATOM 569 O O . VAL A 1 78 ? -4.448 10.955 -18.456 1.00 92.69 78 VAL A O 1
ATOM 572 N N . GLU A 1 79 ? -5.518 10.154 -16.647 1.00 91.69 79 GLU A N 1
ATOM 573 C CA . GLU A 1 79 ? -6.428 11.301 -16.482 1.00 91.69 79 GLU A CA 1
ATOM 574 C C . GLU A 1 79 ? -5.679 12.594 -16.124 1.00 91.69 79 GLU A C 1
ATOM 576 O O . GLU A 1 79 ? -6.042 13.671 -16.597 1.00 91.69 79 GLU A O 1
ATOM 581 N N . GLU A 1 80 ? -4.606 12.477 -15.344 1.00 90.12 80 GLU A N 1
ATOM 582 C CA . GLU A 1 80 ? -3.687 13.557 -14.966 1.00 90.12 80 GLU A CA 1
ATOM 583 C C . GLU A 1 80 ? -2.695 13.911 -16.088 1.00 90.12 80 GLU A C 1
ATOM 585 O O . GLU A 1 80 ? -1.974 14.903 -15.997 1.00 90.12 80 GLU A O 1
ATOM 590 N N . GLY A 1 81 ? -2.695 13.146 -17.184 1.00 87.06 81 GLY A N 1
ATOM 591 C CA . GLY A 1 81 ? -1.894 13.415 -18.372 1.00 87.06 81 GLY A CA 1
ATOM 592 C C . GLY A 1 81 ? -0.461 12.893 -18.309 1.00 87.06 81 GLY A C 1
ATOM 593 O O . GLY A 1 81 ? 0.338 13.295 -19.152 1.00 87.06 81 GLY A O 1
ATOM 594 N N . GLN A 1 82 ? -0.132 11.995 -17.376 1.00 86.62 82 GLN A N 1
ATOM 595 C CA . GLN A 1 82 ? 1.192 11.380 -17.323 1.00 86.62 82 GLN A CA 1
ATOM 596 C C . GLN A 1 82 ? 1.455 10.492 -18.541 1.00 86.62 82 GLN A C 1
ATOM 598 O O . GLN A 1 82 ? 0.622 9.695 -18.992 1.00 86.62 82 GLN A O 1
ATOM 603 N N . THR A 1 83 ? 2.663 10.607 -19.071 1.00 84.69 83 THR A N 1
ATOM 604 C CA . THR A 1 83 ? 3.144 9.957 -20.282 1.00 84.69 83 THR A CA 1
ATOM 605 C C . THR A 1 83 ? 4.513 9.329 -20.063 1.00 84.69 83 THR A C 1
ATOM 607 O O . THR A 1 83 ? 5.214 9.594 -19.095 1.00 84.69 83 THR A O 1
ATOM 610 N N . LEU A 1 84 ? 4.947 8.513 -21.024 1.00 79.44 84 LEU A N 1
ATOM 611 C CA . LEU A 1 84 ? 6.279 7.901 -21.003 1.00 79.44 84 LEU A CA 1
ATOM 612 C C . LEU A 1 84 ? 7.429 8.922 -21.003 1.00 79.44 84 LEU A C 1
ATOM 614 O O . LEU A 1 84 ? 8.545 8.559 -20.652 1.00 79.44 84 LEU A O 1
ATOM 618 N N . GLN A 1 85 ? 7.179 10.172 -21.409 1.00 75.75 85 GLN A N 1
ATOM 619 C CA . GLN A 1 85 ? 8.191 11.233 -21.405 1.00 75.75 85 GLN A CA 1
ATOM 620 C C . GLN A 1 85 ? 8.513 11.730 -19.992 1.00 75.75 85 GLN A C 1
ATOM 622 O O . GLN A 1 85 ? 9.567 12.326 -19.798 1.00 75.75 85 GLN A O 1
ATOM 627 N N . ASP A 1 86 ? 7.651 11.434 -19.017 1.00 76.19 86 ASP A N 1
ATOM 628 C CA . ASP A 1 86 ? 7.826 11.834 -17.618 1.00 76.19 86 ASP A CA 1
ATOM 629 C C . ASP A 1 86 ? 8.791 10.904 -16.857 1.00 76.19 86 ASP A C 1
ATOM 631 O O . ASP A 1 86 ? 9.097 11.124 -15.686 1.00 76.19 86 ASP A O 1
ATOM 635 N N . VAL A 1 87 ? 9.301 9.854 -17.513 1.00 76.38 87 VAL A N 1
ATOM 636 C CA . VAL A 1 87 ? 10.333 8.975 -16.951 1.00 76.38 87 VAL A CA 1
ATOM 637 C C . VAL A 1 87 ? 11.710 9.488 -17.359 1.00 76.38 87 VAL A C 1
ATOM 639 O O . VAL A 1 87 ? 12.245 9.110 -18.401 1.00 76.38 87 VAL A O 1
ATOM 642 N N . ASP A 1 88 ? 12.304 10.321 -16.507 1.00 77.50 88 ASP A N 1
ATOM 643 C CA . ASP A 1 88 ? 13.716 10.696 -16.598 1.00 77.50 88 ASP A CA 1
ATOM 644 C C . ASP A 1 88 ? 14.535 9.946 -15.540 1.00 77.50 88 ASP A C 1
ATOM 646 O O . ASP A 1 88 ? 14.431 10.215 -14.344 1.00 77.50 88 ASP A O 1
ATOM 650 N N . GLU A 1 89 ? 15.385 9.014 -15.985 1.00 78.31 89 GLU A N 1
ATOM 651 C CA . GLU A 1 89 ? 16.286 8.244 -15.116 1.00 78.31 89 GLU A CA 1
ATOM 652 C C . GLU A 1 89 ? 17.177 9.147 -14.249 1.00 78.31 89 GLU A C 1
ATOM 654 O O . GLU A 1 89 ? 17.506 8.789 -13.116 1.00 78.31 89 GLU A O 1
ATOM 659 N N . GLN A 1 90 ? 17.570 10.321 -14.754 1.00 77.19 90 GLN A N 1
ATOM 660 C CA . GLN A 1 90 ? 18.458 11.236 -14.037 1.00 77.19 90 GLN A CA 1
ATOM 661 C C . GLN A 1 90 ? 17.741 12.036 -12.947 1.00 77.19 90 GLN A C 1
ATOM 663 O O . GLN A 1 90 ? 18.403 12.482 -12.005 1.00 77.19 90 GLN A O 1
ATOM 668 N N . ALA A 1 91 ? 16.418 12.166 -13.049 1.00 78.12 91 ALA A N 1
ATOM 669 C CA . ALA A 1 91 ? 15.570 12.887 -12.107 1.00 78.12 91 ALA A CA 1
ATOM 670 C C . ALA A 1 91 ? 14.961 11.988 -11.016 1.00 78.12 91 ALA A C 1
ATOM 672 O O . ALA A 1 91 ? 14.300 12.498 -10.120 1.00 78.12 91 ALA A O 1
ATOM 673 N N . LEU A 1 92 ? 15.182 10.666 -11.058 1.00 75.31 92 LEU A N 1
ATOM 674 C CA . LEU A 1 92 ? 14.623 9.744 -10.061 1.00 75.31 92 LEU A CA 1
ATOM 675 C C . LEU A 1 92 ? 15.251 9.950 -8.671 1.00 75.31 92 LEU A C 1
ATOM 677 O O . L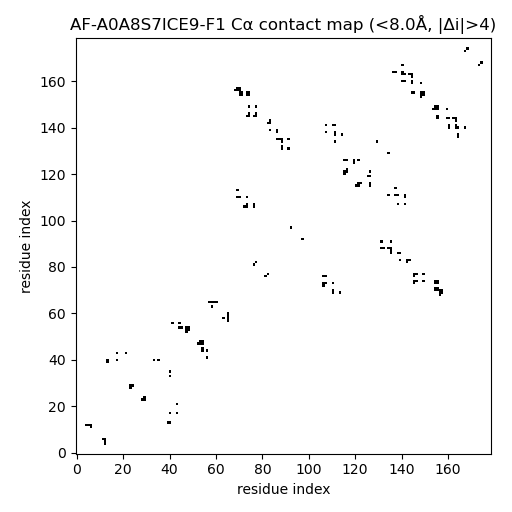EU A 1 92 ? 16.479 9.838 -8.580 1.00 75.31 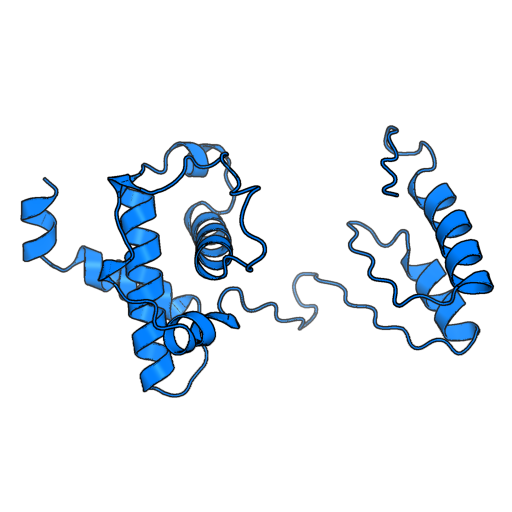92 LEU A O 1
ATOM 681 N N . PRO A 1 93 ? 14.464 10.156 -7.600 1.00 74.50 93 PRO A N 1
ATOM 682 C CA . PRO A 1 93 ? 14.993 10.274 -6.238 1.00 74.50 93 PRO A CA 1
ATOM 683 C C . PRO A 1 93 ? 15.711 8.990 -5.808 1.00 74.50 93 PRO A C 1
ATOM 685 O O . PRO A 1 93 ? 15.506 7.921 -6.399 1.00 74.50 93 PRO A O 1
ATOM 688 N N . GLU A 1 94 ? 16.588 9.048 -4.806 1.00 75.25 94 GLU A N 1
ATOM 689 C CA . GLU A 1 94 ? 17.134 7.818 -4.220 1.00 75.25 94 GLU A CA 1
ATOM 690 C C . GLU A 1 94 ? 16.055 7.021 -3.469 1.00 75.25 94 GLU A C 1
ATOM 692 O O . GLU A 1 94 ? 15.011 7.543 -3.101 1.00 75.25 94 GLU A O 1
ATOM 697 N N . ILE A 1 95 ? 16.276 5.718 -3.264 1.00 68.88 95 ILE A N 1
ATOM 698 C CA . ILE A 1 95 ? 15.247 4.800 -2.722 1.00 68.88 95 ILE A CA 1
ATOM 699 C C . ILE A 1 95 ? 14.703 5.237 -1.342 1.00 68.88 95 ILE A C 1
ATOM 701 O O . ILE A 1 95 ? 13.564 4.907 -1.015 1.00 68.88 95 ILE A O 1
ATOM 705 N N . ASP A 1 96 ? 15.509 5.948 -0.551 1.00 66.00 96 ASP A N 1
ATOM 706 C CA . ASP A 1 96 ? 15.186 6.415 0.810 1.00 66.00 96 ASP A CA 1
ATOM 707 C C . ASP A 1 96 ? 14.873 7.923 0.870 1.00 66.00 96 ASP A C 1
ATOM 709 O O . ASP A 1 96 ? 14.627 8.480 1.937 1.00 66.00 96 ASP A O 1
ATOM 713 N N . GLU A 1 97 ? 14.886 8.605 -0.276 1.00 63.34 97 GLU A N 1
ATOM 714 C CA . GLU A 1 97 ? 14.470 10.000 -0.377 1.00 63.34 97 GLU A CA 1
ATOM 715 C C . GLU A 1 97 ? 12.965 10.007 -0.649 1.00 63.34 97 GLU A C 1
ATOM 717 O O . GLU A 1 97 ? 12.512 9.908 -1.785 1.00 63.34 97 GLU A O 1
ATOM 722 N N . GLY A 1 98 ? 12.170 10.028 0.422 1.00 54.44 98 GLY A N 1
ATOM 723 C CA . GLY A 1 98 ? 10.748 10.327 0.300 1.00 54.44 98 GLY A CA 1
ATOM 724 C C . GLY A 1 98 ? 10.569 11.787 -0.110 1.00 54.44 98 GLY A C 1
ATOM 725 O O . GLY A 1 98 ? 11.179 12.666 0.499 1.00 54.44 98 GLY A O 1
ATOM 726 N N . ASP A 1 99 ? 9.727 12.051 -1.108 1.00 55.25 99 ASP A N 1
ATOM 727 C CA . ASP A 1 99 ? 9.345 13.415 -1.475 1.00 55.25 99 ASP A CA 1
ATOM 728 C C . ASP A 1 99 ? 8.468 14.011 -0.358 1.00 55.25 99 ASP A C 1
ATOM 730 O O . ASP A 1 99 ? 7.250 13.845 -0.317 1.00 55.25 99 ASP A O 1
ATOM 734 N N . GLU A 1 100 ? 9.107 14.677 0.609 1.00 54.94 100 GLU A N 1
ATOM 735 C CA . GLU A 1 100 ? 8.443 15.333 1.747 1.00 54.94 100 GLU A CA 1
ATOM 736 C C . GLU A 1 100 ? 7.684 16.617 1.345 1.00 54.94 100 GLU A C 1
ATOM 738 O O . GLU A 1 100 ? 7.002 17.215 2.180 1.00 54.94 100 GLU A O 1
ATOM 743 N N . GLU A 1 101 ? 7.793 17.053 0.083 1.00 56.31 101 GLU A N 1
ATOM 744 C CA . GLU A 1 101 ? 7.350 18.378 -0.376 1.00 56.31 101 GLU A CA 1
ATOM 745 C C . GLU A 1 101 ? 6.093 18.383 -1.270 1.00 56.31 101 GLU A C 1
ATOM 747 O O . GLU A 1 101 ? 5.595 19.466 -1.590 1.00 56.31 101 GLU A O 1
ATOM 752 N N . GLU A 1 102 ? 5.523 17.230 -1.645 1.00 58.12 102 GLU A N 1
ATOM 753 C CA . GLU A 1 102 ? 4.318 17.201 -2.489 1.00 58.12 102 GLU A CA 1
ATOM 754 C C . GLU A 1 102 ? 3.017 17.044 -1.682 1.00 58.12 102 GLU A C 1
ATOM 756 O O . GLU A 1 102 ? 2.719 16.005 -1.097 1.00 58.12 102 GLU A O 1
ATOM 761 N N . ASP A 1 103 ? 2.169 18.082 -1.715 1.00 64.25 103 ASP A N 1
ATOM 762 C CA . ASP A 1 103 ? 0.780 18.027 -1.221 1.00 64.25 103 ASP A CA 1
ATOM 763 C C . ASP A 1 103 ? -0.112 17.087 -2.069 1.00 64.25 103 ASP A C 1
ATOM 765 O O . ASP A 1 103 ? -1.254 16.789 -1.695 1.00 64.25 103 ASP A O 1
ATOM 769 N N . GLN A 1 104 ? 0.375 16.647 -3.236 1.00 73.00 104 GLN A N 1
ATOM 770 C CA . GLN A 1 104 ? -0.313 15.718 -4.128 1.00 73.00 104 GLN A CA 1
ATOM 771 C C . GLN A 1 104 ? 0.173 14.287 -3.907 1.00 73.00 104 GLN A C 1
ATOM 773 O O . GLN A 1 104 ? 1.319 14.024 -3.572 1.00 73.00 104 GLN A O 1
ATOM 778 N N . ARG A 1 105 ? -0.748 13.338 -4.066 1.00 82.75 105 ARG A N 1
ATOM 779 C CA . ARG A 1 105 ? -0.466 11.918 -3.867 1.00 82.75 105 ARG A CA 1
ATOM 780 C C . ARG A 1 105 ? 0.329 11.381 -5.058 1.00 82.75 105 ARG A C 1
ATOM 782 O O . ARG A 1 105 ? -0.230 11.301 -6.148 1.00 82.75 105 ARG A O 1
ATOM 789 N N . ASP A 1 106 ? 1.564 10.937 -4.831 1.00 88.31 106 ASP A N 1
ATOM 790 C CA . ASP A 1 106 ? 2.386 10.284 -5.859 1.00 88.31 106 ASP A CA 1
ATOM 791 C C . ASP A 1 106 ? 1.909 8.845 -6.140 1.00 88.31 106 ASP A C 1
ATOM 793 O O . ASP A 1 106 ? 2.381 7.856 -5.571 1.00 88.31 106 ASP A O 1
ATOM 797 N N . ILE A 1 107 ? 0.932 8.721 -7.040 1.00 91.62 107 ILE A N 1
ATOM 798 C CA . ILE A 1 107 ? 0.369 7.428 -7.451 1.00 91.62 107 ILE A CA 1
ATOM 799 C C . ILE A 1 107 ? 1.431 6.569 -8.150 1.00 91.62 107 ILE A C 1
ATOM 801 O O . ILE A 1 107 ? 1.475 5.355 -7.934 1.00 91.62 107 ILE A O 1
ATOM 805 N N . LEU A 1 108 ? 2.292 7.166 -8.980 1.00 92.19 108 LEU A N 1
ATOM 806 C CA . LEU A 1 108 ? 3.302 6.415 -9.722 1.00 92.19 108 LEU A CA 1
ATOM 807 C C . LEU A 1 108 ? 4.368 5.854 -8.771 1.00 92.19 108 LEU A C 1
ATOM 809 O O . LEU A 1 108 ? 4.732 4.685 -8.907 1.00 92.19 108 LEU A O 1
ATOM 813 N N . GLY A 1 109 ? 4.804 6.627 -7.774 1.00 90.56 109 GLY A N 1
ATOM 814 C CA . GLY A 1 109 ? 5.700 6.158 -6.716 1.00 90.56 109 GLY A CA 1
ATOM 815 C C . GLY A 1 109 ? 5.088 5.059 -5.846 1.00 90.56 109 GLY A C 1
ATOM 816 O O . GLY A 1 109 ? 5.740 4.044 -5.595 1.00 90.56 109 GLY A O 1
ATOM 817 N N . GLU A 1 110 ? 3.815 5.171 -5.450 1.00 91.81 110 GLU A N 1
ATOM 818 C CA . GLU A 1 110 ? 3.107 4.100 -4.725 1.00 91.81 110 GLU A CA 1
ATOM 819 C C . GLU A 1 110 ? 3.048 2.788 -5.536 1.00 91.81 110 GLU A C 1
ATOM 821 O O . GLU A 1 110 ? 3.268 1.685 -5.009 1.00 91.81 110 GLU A O 1
ATOM 826 N N . MET A 1 111 ? 2.771 2.901 -6.839 1.00 95.06 111 MET A N 1
ATOM 827 C CA . MET A 1 111 ? 2.771 1.769 -7.765 1.00 95.06 111 MET A CA 1
ATOM 828 C C . MET A 1 111 ? 4.178 1.187 -7.934 1.00 95.06 111 MET A C 1
ATOM 830 O O . MET A 1 111 ? 4.331 -0.035 -7.950 1.00 95.06 111 MET A O 1
ATOM 834 N N . GLU A 1 112 ? 5.210 2.027 -8.008 1.00 94.00 112 GLU A N 1
ATOM 835 C CA . GLU A 1 112 ? 6.609 1.605 -8.078 1.00 94.00 112 GLU A CA 1
ATOM 836 C C . GLU A 1 112 ? 7.032 0.839 -6.822 1.00 94.00 112 GLU A C 1
ATOM 838 O O . GLU A 1 112 ? 7.618 -0.237 -6.937 1.00 94.00 112 GLU A O 1
ATOM 843 N N . ILE A 1 113 ? 6.702 1.331 -5.624 1.00 92.06 113 ILE A N 1
ATOM 844 C CA . ILE A 1 113 ? 6.971 0.629 -4.358 1.00 92.06 113 ILE A CA 1
ATOM 845 C C . ILE A 1 113 ? 6.307 -0.752 -4.371 1.00 92.06 113 ILE A C 1
ATOM 847 O O . ILE A 1 113 ? 6.940 -1.762 -4.055 1.00 92.06 113 ILE A O 1
ATOM 851 N N . SER A 1 114 ? 5.042 -0.817 -4.794 1.00 94.38 114 SER A N 1
ATOM 852 C CA . SER A 1 114 ? 4.303 -2.079 -4.897 1.00 94.38 114 SER A CA 1
ATOM 853 C C . SER A 1 114 ? 4.942 -3.038 -5.909 1.00 94.38 114 SER A C 1
ATOM 855 O O . SER A 1 114 ? 5.073 -4.233 -5.637 1.00 94.38 114 SER A O 1
ATOM 857 N N . ALA A 1 115 ? 5.364 -2.526 -7.067 1.00 95.88 115 ALA A N 1
ATOM 858 C CA . ALA A 1 115 ? 6.042 -3.290 -8.108 1.00 95.88 115 ALA A CA 1
ATOM 859 C C . ALA A 1 115 ? 7.386 -3.843 -7.628 1.00 95.88 115 ALA A C 1
ATOM 861 O O . ALA A 1 115 ? 7.637 -5.039 -7.784 1.00 95.88 115 ALA A O 1
ATOM 862 N N . ARG A 1 116 ? 8.217 -3.006 -6.996 1.00 94.50 116 ARG A N 1
ATOM 863 C CA . ARG A 1 116 ? 9.511 -3.410 -6.438 1.00 94.50 116 ARG A CA 1
ATOM 864 C C . ARG A 1 116 ? 9.344 -4.510 -5.405 1.00 94.50 116 ARG A C 1
ATOM 866 O O . ARG A 1 116 ? 9.943 -5.562 -5.584 1.00 94.50 116 AR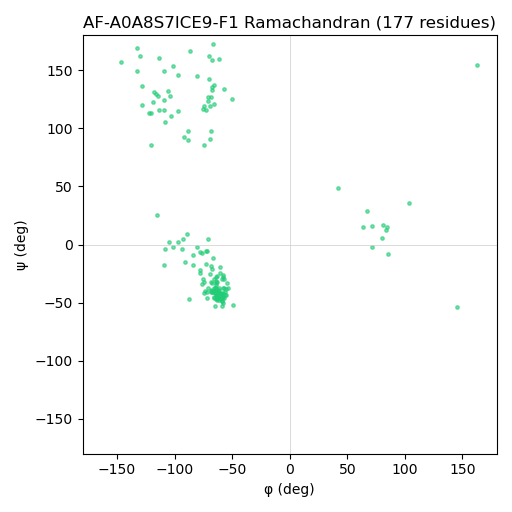G A O 1
ATOM 873 N N . MET A 1 117 ? 8.428 -4.358 -4.444 1.00 93.25 117 MET A N 1
ATOM 874 C CA . MET A 1 117 ? 8.140 -5.421 -3.472 1.00 93.25 117 MET A CA 1
ATOM 875 C C . MET A 1 117 ? 7.746 -6.752 -4.132 1.00 93.25 117 MET A C 1
ATOM 877 O O . MET A 1 117 ? 8.139 -7.813 -3.651 1.00 93.25 117 MET A O 1
ATOM 881 N N . MET A 1 118 ? 6.979 -6.728 -5.228 1.00 94.12 118 MET A N 1
ATOM 882 C CA . MET A 1 118 ? 6.620 -7.952 -5.956 1.00 94.12 118 MET A CA 1
ATOM 883 C C . MET A 1 118 ? 7.807 -8.568 -6.706 1.00 94.12 118 MET A C 1
ATOM 885 O O . MET A 1 118 ? 7.914 -9.792 -6.756 1.00 94.12 118 MET A O 1
ATOM 889 N N . ILE A 1 119 ? 8.682 -7.741 -7.283 1.00 94.25 119 ILE A N 1
ATOM 890 C CA . ILE A 1 119 ? 9.866 -8.175 -8.039 1.00 94.25 119 ILE A CA 1
ATOM 891 C C . ILE A 1 119 ? 10.934 -8.743 -7.097 1.00 94.25 119 ILE A C 1
ATOM 893 O O . ILE A 1 119 ? 11.474 -9.814 -7.360 1.00 94.25 119 ILE A O 1
ATOM 897 N N . THR A 1 120 ? 11.210 -8.053 -5.991 1.00 94.56 120 THR A N 1
ATOM 898 C CA . THR A 1 120 ? 12.241 -8.420 -5.007 1.00 94.56 120 THR A CA 1
ATOM 899 C C . THR A 1 120 ? 11.745 -9.439 -3.985 1.00 94.56 120 THR A C 1
ATOM 901 O O . THR A 1 120 ? 12.518 -9.943 -3.172 1.00 94.56 120 THR A O 1
ATOM 904 N N . GLY A 1 121 ? 10.439 -9.729 -3.971 1.00 92.12 121 GLY A N 1
ATOM 905 C CA . GLY A 1 121 ? 9.800 -10.520 -2.919 1.00 92.12 121 GLY A CA 1
ATOM 906 C C . GLY A 1 121 ? 9.858 -9.852 -1.539 1.00 92.12 121 GLY A C 1
ATOM 907 O O . GLY A 1 121 ? 9.644 -10.525 -0.531 1.00 92.12 121 GLY A O 1
ATOM 908 N N . GLY A 1 122 ? 10.178 -8.554 -1.486 1.00 89.88 122 GLY A N 1
ATOM 909 C CA . GLY A 1 122 ? 10.428 -7.813 -0.254 1.00 89.88 122 GLY A CA 1
ATOM 910 C C . GLY A 1 122 ? 11.749 -8.171 0.436 1.00 89.88 122 GLY A C 1
ATOM 911 O O . GLY A 1 122 ? 11.900 -7.859 1.617 1.00 89.88 122 GLY A O 1
ATOM 912 N N . ASP A 1 123 ? 12.690 -8.839 -0.249 1.00 93.56 123 ASP A N 1
ATOM 913 C CA . ASP A 1 123 ? 14.027 -9.091 0.298 1.00 93.56 123 ASP A CA 1
ATOM 914 C C . ASP A 1 123 ? 14.856 -7.789 0.278 1.00 93.56 123 ASP A C 1
ATOM 916 O O . ASP A 1 123 ? 15.131 -7.256 -0.803 1.00 93.56 123 ASP A O 1
ATOM 920 N N . PRO A 1 124 ? 15.322 -7.283 1.439 1.00 91.38 124 PRO A N 1
ATOM 921 C CA . PRO A 1 124 ? 16.123 -6.061 1.500 1.00 91.38 124 PRO A CA 1
ATOM 922 C C . PRO A 1 124 ? 17.413 -6.111 0.672 1.00 91.38 124 PRO A C 1
ATOM 924 O O . PRO A 1 124 ? 17.922 -5.069 0.266 1.00 91.38 124 PRO A O 1
ATOM 927 N N . LYS A 1 125 ? 17.979 -7.302 0.439 1.00 93.06 125 LYS A N 1
ATOM 928 C CA . LYS A 1 125 ? 19.198 -7.457 -0.365 1.00 93.06 125 LYS A CA 1
ATOM 929 C C . LYS A 1 125 ? 18.927 -7.283 -1.853 1.00 93.06 125 LYS A C 1
ATOM 931 O O . LYS A 1 125 ? 19.735 -6.656 -2.529 1.00 93.06 125 LYS A O 1
ATOM 936 N N . GLU A 1 126 ? 17.821 -7.838 -2.339 1.00 93.56 126 GLU A N 1
ATOM 937 C CA . GLU A 1 126 ? 17.373 -7.669 -3.726 1.00 93.56 126 GLU A CA 1
ATOM 938 C C . GLU A 1 126 ? 16.962 -6.211 -3.970 1.00 93.56 126 GLU A C 1
ATOM 940 O O . GLU A 1 126 ? 17.336 -5.624 -4.980 1.00 93.56 126 GLU A O 1
ATOM 945 N N . GLU A 1 127 ? 16.295 -5.583 -2.996 1.00 90.56 127 GLU A N 1
ATOM 946 C CA . GLU A 1 127 ? 15.945 -4.158 -3.044 1.00 90.56 127 GLU A CA 1
ATOM 947 C C . GLU A 1 127 ? 17.187 -3.263 -3.159 1.00 90.56 127 GLU A C 1
ATOM 949 O O . GLU A 1 127 ? 17.247 -2.381 -4.011 1.00 90.56 127 GLU A O 1
ATOM 954 N N . ALA A 1 128 ? 18.220 -3.533 -2.357 1.00 90.06 128 ALA A N 1
ATOM 955 C CA . ALA A 1 128 ? 19.486 -2.805 -2.419 1.00 90.06 128 ALA A CA 1
ATOM 956 C C . ALA A 1 128 ? 20.289 -3.075 -3.706 1.00 90.06 128 ALA A C 1
ATOM 958 O O . ALA A 1 128 ? 21.201 -2.314 -4.034 1.00 90.06 128 ALA A O 1
ATOM 959 N N . ALA A 1 129 ? 19.995 -4.166 -4.420 1.00 91.50 129 ALA A N 1
ATOM 960 C CA . ALA A 1 129 ? 20.646 -4.505 -5.681 1.00 91.50 129 ALA A CA 1
ATOM 961 C C . ALA A 1 129 ? 20.012 -3.800 -6.894 1.00 91.50 129 ALA A C 1
ATOM 963 O O . ALA A 1 129 ? 20.662 -3.727 -7.943 1.00 91.50 129 ALA A O 1
ATOM 964 N N . LEU A 1 130 ? 18.787 -3.271 -6.762 1.00 89.88 130 LEU A N 1
ATOM 965 C CA . LEU A 1 130 ? 18.105 -2.529 -7.822 1.00 89.88 130 LEU A CA 1
ATOM 966 C C . LEU A 1 130 ? 18.834 -1.221 -8.132 1.00 89.88 130 LEU A C 1
ATOM 968 O O . LEU A 1 130 ? 18.980 -0.337 -7.287 1.00 89.88 130 LEU A O 1
ATOM 972 N N . LYS A 1 131 ? 19.262 -1.068 -9.386 1.00 90.56 131 LYS A N 1
ATOM 973 C CA . LYS A 1 131 ? 19.928 0.147 -9.861 1.00 90.56 131 LYS A CA 1
ATOM 974 C C . LYS A 1 131 ? 18.906 1.179 -10.321 1.00 90.56 131 LYS A C 1
ATOM 976 O O . LYS A 1 131 ? 17.744 0.878 -10.582 1.00 90.56 131 LYS A O 1
ATOM 981 N N . ARG A 1 132 ? 19.365 2.419 -10.507 1.00 87.38 132 ARG A N 1
ATOM 982 C CA . ARG A 1 132 ? 18.546 3.517 -11.052 1.00 87.38 132 ARG A CA 1
ATOM 983 C C . ARG A 1 132 ? 17.934 3.176 -12.419 1.00 87.38 132 ARG A C 1
ATOM 985 O O . ARG A 1 132 ? 16.747 3.400 -12.617 1.00 87.38 132 ARG A O 1
ATOM 992 N N . ALA A 1 133 ? 18.705 2.530 -13.295 1.00 87.25 133 ALA A N 1
ATOM 993 C CA . ALA A 1 133 ? 18.229 2.049 -14.593 1.00 87.25 133 ALA A CA 1
ATOM 994 C C . ALA A 1 1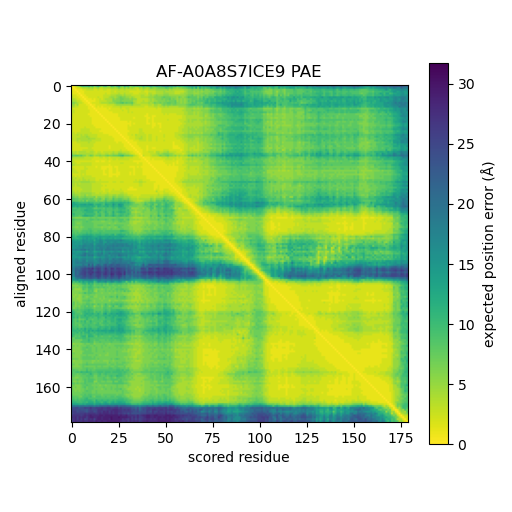33 ? 17.104 1.003 -14.476 1.00 87.25 133 ALA A C 1
ATOM 996 O O . ALA A 1 133 ? 16.155 1.025 -15.261 1.00 87.25 133 ALA A O 1
ATOM 997 N N . ASP A 1 134 ? 17.177 0.109 -13.483 1.00 90.69 134 ASP A N 1
ATOM 998 C CA . ASP A 1 134 ? 16.131 -0.890 -13.234 1.00 90.69 134 ASP A CA 1
ATOM 999 C C . ASP A 1 134 ? 14.842 -0.201 -12.762 1.00 90.69 134 ASP A C 1
ATOM 1001 O O . ASP A 1 134 ? 13.753 -0.517 -13.237 1.00 90.69 134 ASP A O 1
ATOM 1005 N N . ARG A 1 135 ? 14.965 0.810 -11.892 1.00 90.94 135 ARG A N 1
ATOM 1006 C CA . ARG A 1 135 ? 13.832 1.630 -11.430 1.00 90.94 135 ARG A CA 1
ATOM 1007 C C . ARG A 1 135 ? 13.182 2.417 -12.568 1.00 90.94 135 ARG A C 1
ATOM 1009 O O . ARG A 1 135 ? 11.962 2.378 -12.717 1.00 90.94 135 ARG A O 1
ATOM 1016 N N . ALA A 1 136 ? 13.983 3.051 -13.426 1.00 91.12 136 ALA A N 1
ATOM 1017 C CA . ALA A 1 136 ? 13.489 3.731 -14.623 1.00 91.12 136 ALA A CA 1
ATOM 1018 C C . ALA A 1 136 ? 12.733 2.765 -15.551 1.00 91.12 136 ALA A C 1
ATOM 1020 O O . ALA A 1 136 ? 11.645 3.085 -16.027 1.00 91.12 136 ALA A O 1
ATOM 1021 N N . MET A 1 137 ? 13.260 1.551 -15.746 1.00 92.19 137 MET A N 1
ATOM 1022 C CA . MET A 1 137 ? 12.593 0.505 -16.524 1.00 92.19 137 MET A CA 1
ATOM 1023 C C . MET A 1 137 ? 11.256 0.076 -15.901 1.00 92.19 137 MET A C 1
ATOM 1025 O O . MET A 1 137 ? 10.283 -0.117 -16.629 1.00 92.19 137 MET A O 1
ATOM 1029 N N . ILE A 1 138 ? 11.184 -0.063 -14.574 1.00 94.94 138 ILE A N 1
ATOM 1030 C CA . ILE A 1 138 ? 9.943 -0.414 -13.870 1.00 94.94 138 ILE A CA 1
ATOM 1031 C C . ILE A 1 138 ? 8.891 0.688 -14.043 1.00 94.94 138 ILE A C 1
ATOM 1033 O O . ILE A 1 138 ? 7.756 0.375 -14.401 1.00 94.94 138 ILE A O 1
ATOM 1037 N N . ARG A 1 139 ? 9.249 1.966 -13.851 1.00 95.00 139 ARG A N 1
ATOM 1038 C CA . ARG A 1 139 ? 8.325 3.101 -14.061 1.00 95.00 139 ARG A CA 1
ATOM 1039 C C . ARG A 1 139 ? 7.826 3.171 -15.496 1.00 95.00 139 ARG A C 1
ATOM 1041 O O . ARG A 1 139 ? 6.633 3.338 -15.738 1.00 95.00 139 ARG A O 1
ATOM 1048 N N . GLU A 1 140 ? 8.726 2.976 -16.450 1.00 93.88 140 GLU A N 1
ATOM 1049 C CA . GLU A 1 140 ? 8.377 2.896 -17.861 1.00 93.88 140 GLU A CA 1
ATOM 1050 C C . GLU A 1 140 ? 7.374 1.762 -18.135 1.00 93.88 140 GLU A C 1
ATOM 1052 O O . GLU A 1 140 ? 6.335 1.988 -18.755 1.00 93.88 140 GLU A O 1
ATOM 1057 N N . ALA A 1 141 ? 7.633 0.556 -17.622 1.00 96.31 141 ALA A N 1
ATOM 1058 C CA . ALA A 1 141 ? 6.731 -0.582 -17.769 1.00 96.31 141 ALA A CA 1
ATOM 1059 C C . ALA A 1 141 ? 5.360 -0.334 -17.117 1.00 96.31 141 ALA A C 1
ATOM 1061 O O . ALA A 1 141 ? 4.330 -0.690 -17.696 1.00 96.31 141 ALA A O 1
ATOM 1062 N N . LEU A 1 142 ? 5.332 0.306 -15.943 1.00 97.00 142 LEU A N 1
ATOM 1063 C CA . LEU A 1 142 ? 4.100 0.703 -15.262 1.00 97.00 142 LEU A CA 1
ATOM 1064 C C . LEU A 1 142 ? 3.265 1.642 -16.133 1.00 97.00 142 LEU A C 1
ATOM 1066 O O . LEU A 1 142 ? 2.067 1.410 -16.286 1.00 97.00 142 LEU A O 1
ATOM 1070 N N . LEU A 1 143 ? 3.877 2.651 -16.754 1.00 96.19 143 LEU A N 1
ATOM 1071 C CA . LEU A 1 143 ? 3.171 3.580 -17.638 1.00 96.19 143 LEU A CA 1
ATOM 1072 C C . LEU A 1 143 ? 2.683 2.903 -18.926 1.00 96.19 143 LEU A C 1
ATOM 1074 O O . LEU A 1 143 ? 1.548 3.142 -19.338 1.00 96.19 143 LEU A O 1
ATOM 1078 N N . ILE A 1 144 ? 3.477 2.015 -19.537 1.00 95.69 144 ILE A N 1
ATOM 1079 C CA . ILE A 1 144 ? 3.041 1.229 -20.708 1.00 95.69 144 ILE A CA 1
ATOM 1080 C C . ILE A 1 144 ? 1.795 0.402 -20.365 1.00 95.69 144 ILE A C 1
ATOM 1082 O O . ILE A 1 144 ? 0.788 0.461 -21.081 1.00 95.69 144 ILE A O 1
ATOM 1086 N N . ALA A 1 145 ? 1.840 -0.342 -19.259 1.00 97.38 145 ALA A N 1
ATOM 1087 C CA . ALA A 1 145 ? 0.726 -1.168 -18.804 1.00 97.38 145 ALA A CA 1
ATOM 1088 C C . ALA A 1 145 ? -0.502 -0.316 -18.443 1.00 97.38 145 ALA A C 1
ATOM 1090 O O . ALA A 1 145 ? -1.628 -0.641 -18.826 1.00 97.38 145 ALA A O 1
ATOM 1091 N N . THR A 1 146 ? -0.285 0.816 -17.778 1.00 97.31 146 THR A N 1
ATOM 1092 C CA . THR A 1 146 ? -1.327 1.780 -17.413 1.00 97.31 146 THR A CA 1
ATOM 1093 C C . THR A 1 146 ? -2.055 2.307 -18.648 1.00 97.31 146 THR A C 1
ATOM 1095 O O . THR A 1 146 ? -3.273 2.184 -18.750 1.00 97.31 146 THR A O 1
ATOM 1098 N N . HIS A 1 147 ? -1.322 2.816 -19.643 1.00 96.19 147 HIS A N 1
ATOM 1099 C CA . HIS A 1 147 ? -1.915 3.340 -20.880 1.00 96.19 147 HIS A CA 1
ATOM 1100 C C . HIS A 1 147 ? -2.640 2.259 -21.684 1.00 96.19 147 HIS A C 1
ATOM 1102 O O . HIS A 1 147 ? -3.692 2.518 -22.271 1.00 96.19 147 HIS A O 1
ATOM 1108 N N . THR A 1 148 ? -2.099 1.041 -21.709 1.00 96.81 148 THR A N 1
ATOM 1109 C CA . THR A 1 148 ? -2.713 -0.096 -22.408 1.00 96.81 148 THR A CA 1
ATOM 1110 C C . THR A 1 148 ? -4.043 -0.481 -21.765 1.00 96.81 148 THR A C 1
ATOM 1112 O O . THR A 1 148 ? -5.073 -0.498 -22.436 1.00 96.81 148 THR A O 1
ATOM 1115 N N . THR A 1 149 ? -4.050 -0.705 -20.452 1.00 97.44 149 THR A N 1
ATOM 1116 C CA . THR A 1 149 ? -5.261 -1.105 -19.719 1.00 97.44 149 THR A CA 1
ATOM 1117 C C . THR A 1 149 ? -6.321 -0.005 -19.677 1.00 97.44 149 THR A C 1
ATOM 1119 O O . THR A 1 149 ? -7.512 -0.300 -19.803 1.00 97.44 149 THR A O 1
ATOM 1122 N N . TYR A 1 150 ? -5.903 1.265 -19.629 1.00 96.69 150 TYR A N 1
ATOM 1123 C CA . TYR A 1 150 ? -6.800 2.413 -19.747 1.00 96.69 150 TYR A CA 1
ATOM 1124 C C . TYR A 1 150 ? -7.535 2.438 -21.094 1.00 96.69 150 TYR A C 1
ATOM 1126 O O . TYR A 1 150 ? -8.755 2.593 -21.132 1.00 96.69 150 TYR A O 1
ATOM 1134 N N . ARG A 1 151 ? -6.824 2.218 -22.212 1.00 96.81 151 ARG A N 1
ATOM 1135 C CA . ARG A 1 151 ? -7.440 2.127 -23.554 1.00 96.81 151 ARG A CA 1
ATOM 1136 C C . ARG A 1 151 ? -8.403 0.949 -23.680 1.00 96.81 151 ARG A C 1
ATOM 1138 O O . ARG A 1 151 ? -9.389 1.044 -24.403 1.00 96.81 151 ARG A O 1
ATOM 1145 N N . GLU A 1 152 ? -8.121 -0.145 -22.980 1.00 97.00 152 GLU A N 1
ATOM 1146 C CA . GLU A 1 152 ? -8.990 -1.323 -22.905 1.00 97.00 152 GLU A CA 1
ATOM 1147 C C . GLU A 1 152 ? -10.201 -1.122 -21.976 1.00 97.00 152 GLU A C 1
ATOM 1149 O O . GLU A 1 152 ? -11.085 -1.977 -21.931 1.00 97.00 152 GLU A O 1
ATOM 1154 N N . GLY A 1 153 ? -10.270 -0.004 -21.242 1.00 95.75 153 GLY A N 1
ATOM 1155 C CA . GLY A 1 153 ? -11.373 0.306 -20.333 1.00 95.75 153 GLY A CA 1
ATOM 1156 C C . GLY A 1 153 ? -11.441 -0.624 -19.121 1.00 95.75 153 GLY A C 1
ATOM 1157 O O . GLY A 1 153 ? -12.530 -0.873 -18.599 1.00 95.75 153 GLY A O 1
ATOM 1158 N N . ARG A 1 154 ? -10.300 -1.168 -18.681 1.00 96.00 154 ARG A N 1
ATOM 1159 C CA . ARG A 1 154 ? -10.216 -2.069 -17.525 1.00 96.00 154 ARG A CA 1
ATOM 1160 C C . ARG A 1 154 ? -9.129 -1.644 -16.547 1.00 96.00 154 ARG A C 1
ATOM 1162 O O . ARG A 1 154 ? -8.210 -0.908 -16.881 1.00 96.00 154 ARG A O 1
ATOM 1169 N N . GLN A 1 155 ? -9.222 -2.169 -15.332 1.00 94.69 155 GLN A N 1
ATOM 1170 C CA . GLN A 1 155 ? -8.211 -1.962 -14.306 1.00 94.69 155 GLN A CA 1
ATOM 1171 C C . GLN A 1 155 ? -6.905 -2.698 -14.649 1.00 94.69 155 GLN A C 1
ATOM 1173 O O . GLN A 1 155 ? -6.929 -3.833 -15.141 1.00 94.69 155 GLN A O 1
ATOM 1178 N N . MET A 1 156 ? -5.776 -2.062 -14.329 1.00 96.88 156 MET A N 1
ATOM 1179 C CA . MET A 1 156 ? -4.453 -2.669 -14.411 1.00 96.88 156 MET A CA 1
ATOM 1180 C C . MET A 1 156 ? -4.280 -3.786 -13.376 1.00 96.88 156 MET A C 1
ATOM 1182 O O . MET A 1 156 ? -4.618 -3.644 -12.197 1.00 96.88 156 MET A O 1
ATOM 1186 N N . LEU A 1 157 ? -3.713 -4.902 -13.823 1.00 96.25 157 LEU A N 1
ATOM 1187 C CA . LEU A 1 157 ? -3.357 -6.062 -13.017 1.00 96.25 157 LEU A CA 1
ATOM 1188 C C . LEU A 1 157 ? -1.830 -6.239 -12.972 1.00 96.25 157 LEU A C 1
ATOM 1190 O O . LEU A 1 157 ? -1.121 -5.782 -13.869 1.00 96.25 157 LEU A O 1
ATOM 1194 N N . PRO A 1 158 ? -1.294 -6.985 -11.988 1.00 95.88 158 PRO A N 1
ATOM 1195 C CA . PRO A 1 158 ? 0.131 -7.325 -11.967 1.00 95.88 158 PRO A CA 1
ATOM 1196 C C . PRO A 1 158 ? 0.638 -8.061 -13.211 1.00 95.88 158 PRO A C 1
ATOM 1198 O O . PRO A 1 158 ? 1.787 -7.881 -13.608 1.00 95.88 158 PRO A O 1
ATOM 1201 N N . ALA A 1 159 ? -0.223 -8.842 -13.867 1.00 96.62 159 ALA A N 1
ATOM 1202 C CA . ALA A 1 159 ? 0.110 -9.501 -15.127 1.00 96.62 159 ALA A CA 1
ATOM 1203 C C . ALA A 1 159 ? 0.380 -8.504 -16.273 1.00 96.62 159 ALA A C 1
ATOM 1205 O O . ALA A 1 159 ? 1.171 -8.800 -17.168 1.00 96.62 159 ALA A O 1
ATOM 1206 N N . ASP A 1 160 ? -0.223 -7.312 -16.239 1.00 97.69 160 ASP A N 1
ATOM 1207 C CA . ASP A 1 160 ? 0.014 -6.277 -17.251 1.00 97.69 160 ASP A CA 1
ATOM 1208 C C . ASP A 1 160 ? 1.408 -5.662 -17.090 1.00 97.69 160 ASP A C 1
ATOM 1210 O O . ASP A 1 160 ? 2.123 -5.497 -18.075 1.00 97.69 160 ASP A O 1
ATOM 1214 N N . LEU A 1 161 ? 1.845 -5.417 -15.846 1.00 97.44 161 LEU A N 1
ATOM 1215 C CA . LEU A 1 161 ? 3.223 -5.003 -15.559 1.00 97.44 161 LEU A CA 1
ATOM 1216 C C . LEU A 1 161 ? 4.227 -6.063 -16.029 1.00 97.44 161 LEU A C 1
ATOM 1218 O O . LEU A 1 161 ? 5.221 -5.733 -16.671 1.00 97.44 161 LEU A O 1
ATOM 1222 N N . GLN A 1 162 ? 3.962 -7.341 -15.737 1.00 96.69 162 GLN A N 1
ATOM 1223 C CA . GLN A 1 162 ? 4.805 -8.441 -16.210 1.00 96.69 162 GLN A CA 1
ATOM 1224 C C . GLN A 1 162 ? 4.909 -8.446 -17.740 1.00 96.69 162 GLN A C 1
ATOM 1226 O O . GLN A 1 162 ? 6.004 -8.607 -18.277 1.00 96.69 162 GLN A O 1
ATOM 1231 N N . THR A 1 163 ? 3.782 -8.265 -18.432 1.00 96.94 163 THR A N 1
ATOM 1232 C CA . THR A 1 163 ? 3.732 -8.226 -19.899 1.00 96.94 163 THR A CA 1
ATOM 1233 C C . THR A 1 163 ? 4.569 -7.066 -20.435 1.00 96.94 163 THR A C 1
ATOM 1235 O O . THR A 1 163 ? 5.436 -7.293 -21.275 1.00 96.94 163 THR A O 1
ATOM 1238 N N . ALA A 1 164 ? 4.405 -5.862 -19.880 1.00 96.25 164 ALA A N 1
ATOM 1239 C CA . ALA A 1 164 ? 5.179 -4.688 -20.276 1.00 96.25 164 ALA A CA 1
ATOM 1240 C C . ALA A 1 164 ? 6.692 -4.871 -20.043 1.00 96.25 164 ALA A C 1
ATOM 1242 O O . ALA A 1 164 ? 7.491 -4.604 -20.939 1.00 96.25 164 ALA A O 1
ATOM 1243 N N . LEU A 1 165 ? 7.106 -5.395 -18.882 1.00 95.19 165 LEU A N 1
ATOM 1244 C CA . LEU A 1 165 ? 8.517 -5.707 -18.603 1.00 95.19 165 LEU A CA 1
ATOM 1245 C C . LEU A 1 165 ? 9.084 -6.728 -19.599 1.00 95.19 165 LEU A C 1
ATOM 1247 O O . LEU A 1 165 ? 10.213 -6.597 -20.077 1.00 95.19 165 LEU A O 1
ATOM 1251 N N . TRP A 1 166 ? 8.296 -7.749 -19.934 1.00 93.88 166 TRP A N 1
ATOM 1252 C CA . TRP A 1 166 ? 8.706 -8.779 -20.877 1.00 93.88 166 TRP A CA 1
ATOM 1253 C C . TRP A 1 166 ? 8.839 -8.247 -22.306 1.00 93.88 166 TRP A C 1
ATOM 1255 O O . TRP A 1 166 ? 9.796 -8.596 -22.999 1.00 93.88 166 TRP A O 1
ATOM 1265 N N . GLU A 1 167 ? 7.937 -7.370 -22.738 1.00 92.88 167 GLU A N 1
ATOM 1266 C CA . GLU A 1 167 ? 8.027 -6.676 -24.025 1.00 92.88 167 GLU A CA 1
ATOM 1267 C C . GLU A 1 167 ? 9.265 -5.778 -24.096 1.00 92.88 167 GLU A C 1
ATOM 1269 O O . GLU A 1 167 ? 10.032 -5.892 -25.054 1.00 92.88 167 GLU A O 1
ATOM 1274 N N . ILE A 1 168 ? 9.532 -4.983 -23.051 1.00 90.75 168 ILE A N 1
ATOM 1275 C CA . ILE A 1 168 ? 10.750 -4.162 -22.957 1.00 90.75 168 ILE A CA 1
ATOM 1276 C C . ILE A 1 168 ? 12.001 -5.038 -23.092 1.00 90.75 168 ILE A C 1
ATOM 1278 O O . ILE A 1 168 ? 12.915 -4.689 -23.835 1.00 90.75 168 ILE A O 1
ATOM 1282 N N . SER A 1 169 ? 12.037 -6.203 -22.436 1.00 87.94 169 SER A N 1
ATOM 1283 C CA . SER A 1 169 ? 13.194 -7.108 -22.502 1.00 87.94 169 SER A CA 1
ATOM 1284 C C . SER A 1 169 ? 13.474 -7.651 -23.913 1.00 87.94 169 SER A C 1
ATOM 1286 O O . SER A 1 169 ? 14.617 -7.978 -24.240 1.00 87.94 169 SER A O 1
ATOM 1288 N N . ARG A 1 170 ? 12.438 -7.747 -24.757 1.00 86.56 170 ARG A N 1
ATOM 1289 C CA . ARG A 1 170 ? 12.509 -8.281 -26.126 1.00 86.56 170 ARG A CA 1
ATOM 1290 C C . ARG A 1 170 ? 12.787 -7.217 -27.177 1.00 86.56 170 ARG A C 1
ATOM 1292 O O . ARG A 1 170 ? 13.154 -7.573 -28.300 1.00 86.56 170 ARG A O 1
ATOM 1299 N N . ASP A 1 171 ? 12.635 -5.944 -26.831 1.00 82.94 171 ASP A N 1
ATOM 1300 C CA . ASP A 1 171 ? 12.940 -4.844 -27.732 1.00 82.94 171 ASP A CA 1
ATOM 1301 C C . ASP A 1 171 ? 14.455 -4.766 -27.975 1.00 82.94 171 ASP A C 1
ATOM 1303 O O . ASP A 1 171 ? 15.250 -4.237 -27.193 1.00 82.94 171 ASP A O 1
ATOM 1307 N N . SER A 1 172 ? 14.856 -5.348 -29.103 1.00 60.34 172 SER A N 1
ATOM 1308 C CA . SER A 1 172 ? 16.253 -5.476 -29.506 1.00 60.34 172 SER A CA 1
ATOM 1309 C C . SER A 1 172 ? 16.891 -4.111 -29.779 1.00 60.34 172 SER A C 1
ATOM 1311 O O . SER A 1 172 ? 18.085 -3.951 -29.549 1.00 60.34 172 SER A O 1
ATOM 1313 N N . GLN A 1 173 ? 16.102 -3.119 -30.214 1.00 62.97 173 GLN A N 1
ATOM 1314 C CA . GLN A 1 173 ? 16.599 -1.775 -30.524 1.00 62.97 173 GLN A CA 1
ATOM 1315 C C . GLN A 1 173 ? 16.920 -0.981 -29.253 1.00 62.97 173 GLN A C 1
ATOM 1317 O O . GLN A 1 173 ? 17.864 -0.194 -29.234 1.00 62.97 173 GLN A O 1
ATOM 1322 N N . ARG A 1 174 ? 16.186 -1.220 -28.161 1.00 62.50 174 ARG A N 1
ATOM 1323 C CA . ARG A 1 174 ? 16.455 -0.600 -26.853 1.00 62.50 174 ARG A CA 1
ATOM 1324 C C . ARG A 1 174 ? 17.642 -1.215 -26.123 1.00 62.50 174 ARG A C 1
ATOM 1326 O O . ARG A 1 174 ? 18.378 -0.504 -25.441 1.00 62.50 174 ARG A O 1
ATOM 1333 N N . ASN A 1 175 ? 17.848 -2.519 -26.287 1.00 55.34 175 ASN A N 1
ATOM 1334 C CA . ASN A 1 175 ? 18.936 -3.241 -25.630 1.00 55.34 175 ASN A CA 1
ATOM 1335 C C . ASN A 1 175 ? 20.330 -2.866 -26.167 1.00 55.34 175 ASN A C 1
ATOM 1337 O O . ASN A 1 175 ? 21.305 -2.984 -25.429 1.00 55.34 175 ASN A O 1
ATOM 1341 N N . GLU A 1 176 ? 20.444 -2.396 -27.414 1.00 45.72 176 GLU A N 1
ATOM 1342 C CA . GLU A 1 176 ? 21.720 -1.925 -27.981 1.00 45.72 176 GLU A CA 1
ATOM 1343 C C . GLU A 1 176 ? 22.141 -0.543 -27.457 1.00 45.72 176 GLU A C 1
ATOM 1345 O O . GLU A 1 176 ? 23.333 -0.284 -27.330 1.00 45.72 176 GLU A O 1
ATOM 1350 N N . VAL A 1 177 ? 21.188 0.325 -27.100 1.00 49.25 177 VAL A N 1
ATOM 1351 C CA . VAL A 1 177 ? 21.459 1.677 -26.566 1.00 49.25 177 VAL A CA 1
ATOM 1352 C C . VAL A 1 177 ? 21.874 1.647 -25.088 1.00 49.25 177 VAL A C 1
ATOM 1354 O O . VAL A 1 177 ? 22.559 2.553 -24.622 1.00 49.25 177 VAL A O 1
ATOM 1357 N N . ARG A 1 178 ? 21.474 0.607 -24.344 1.00 51.28 178 ARG A N 1
ATOM 1358 C CA . ARG A 1 178 ? 21.741 0.449 -22.901 1.00 51.28 178 ARG A CA 1
ATOM 1359 C C . ARG A 1 178 ? 22.959 -0.441 -22.579 1.00 51.28 178 ARG A C 1
ATOM 1361 O O . ARG A 1 178 ? 23.196 -0.706 -21.401 1.00 51.28 178 ARG A O 1
ATOM 1368 N N . ARG A 1 179 ? 23.683 -0.944 -23.589 1.00 43.00 179 ARG A N 1
ATOM 1369 C CA . ARG A 1 179 ? 24.830 -1.859 -23.424 1.00 43.00 179 ARG A CA 1
ATOM 1370 C C . ARG A 1 179 ? 26.171 -1.147 -23.305 1.00 43.00 179 ARG A C 1
ATOM 1372 O O . ARG A 1 179 ? 26.360 -0.124 -23.994 1.00 43.00 179 ARG A O 1
#

Secondary structure (DSSP, 8-state):
--------TTSSHHHHHHHHHHHHHHHH--------SS-SSHHHHHHHHHTT---------TTS-----TTTTHHHHHHTT--GGG--GGGPPPTT---TT-SS--HHHHHHHHHHHHHHTT-HHHHHH--HHHHHHHHHHHHHHHHHHHHTTS---HHHHHHHHHHHHH-HHHHHHT-